Protein AF-0000000078334786 (afdb_homodimer)

Nearest PDB structures (foldseek):
  2c1l-assembly1_B  TM=6.147E-01  e=6.004E-02  Cytobacillus firmus
  3zi5-assembly2_D  TM=6.358E-01  e=1.349E-01  Cytobacillus firmus
  7lxt-assembly1_V  TM=4.231E-01  e=2.220E+00  Plasmodium falciparum 3D7
  2c1l-assembly1_B  TM=6.142E-01  e=6.124E-02  Cytobacillus firmus
  3zi5-assembly2_D  TM=6.350E-01  e=9.458E-02  Cytobacillus firmus

Radius of gyration: 24.04 Å; Cα contacts (8 Å, |Δi|>4): 442; chains: 2; bounding box: 38×108×62 Å

Structure (mmCIF, N/CA/C/O backbone):
data_AF-0000000078334786-model_v1
#
loop_
_entity.id
_entity.type
_entity.pdbx_description
1 polymer 'Uncharacterized protein'
#
loop_
_atom_site.group_PDB
_atom_site.id
_atom_site.type_symbol
_atom_site.label_atom_id
_atom_site.label_alt_id
_atom_site.label_comp_id
_atom_site.label_asym_id
_atom_site.label_entity_id
_atom_site.label_seq_id
_atom_site.pdbx_PDB_ins_code
_atom_site.Cartn_x
_atom_site.Cartn_y
_atom_site.Cartn_z
_atom_site.occupancy
_atom_site.B_iso_or_equiv
_atom_site.auth_seq_id
_atom_site.auth_comp_id
_atom_site.auth_asym_id
_atom_site.auth_atom_id
_atom_site.pdbx_PDB_model_num
ATOM 1 N N . MET A 1 1 ? -22.969 1.644 -19.844 1 21.94 1 MET A N 1
ATOM 2 C CA . MET A 1 1 ? -21.594 2.158 -19.922 1 21.94 1 MET A CA 1
ATOM 3 C C . MET A 1 1 ? -20.938 2.172 -18.562 1 21.94 1 MET A C 1
ATOM 5 O O . MET A 1 1 ? -21.266 3.008 -17.719 1 21.94 1 MET A O 1
ATOM 9 N N . GLU A 1 2 ? -21.031 1.231 -17.781 1 32.66 2 GLU A N 1
ATOM 10 C CA . GLU A 1 2 ? -20.469 1.191 -16.422 1 32.66 2 GLU A CA 1
ATOM 11 C C . GLU A 1 2 ? -19.156 1.963 -16.344 1 32.66 2 GLU A C 1
ATOM 13 O O . GLU A 1 2 ? -18.219 1.683 -17.094 1 32.66 2 GLU A O 1
ATOM 18 N N . SER A 1 3 ? -19.203 3.213 -16.453 1 34.19 3 SER A N 1
ATOM 19 C CA . SER A 1 3 ? -18.094 4.164 -16.422 1 34.19 3 SER A CA 1
ATOM 20 C C . SER A 1 3 ? -16.922 3.623 -15.633 1 34.19 3 SER A C 1
ATOM 22 O O . SER A 1 3 ? -16.984 3.484 -14.414 1 34.19 3 SER A O 1
ATOM 24 N N . TYR A 1 4 ? -16.375 2.521 -15.836 1 42.09 4 TYR A N 1
ATOM 25 C CA . TYR A 1 4 ? -15.156 1.983 -15.242 1 42.09 4 TYR A CA 1
ATOM 26 C C . TYR A 1 4 ? -14.258 3.104 -14.727 1 42.09 4 TYR A C 1
ATOM 28 O O . TYR A 1 4 ? -13.555 3.752 -15.5 1 42.09 4 TYR A O 1
ATOM 36 N N . GLY A 1 5 ? -14.828 4.094 -14.133 1 50.16 5 GLY A N 1
ATOM 37 C CA . GLY A 1 5 ? -14.164 5.277 -13.617 1 50.16 5 GLY A CA 1
ATOM 38 C C . GLY A 1 5 ? -12.68 5.066 -13.375 1 50.16 5 GLY A C 1
ATOM 39 O O . GLY A 1 5 ? -12.234 3.941 -13.156 1 50.16 5 GLY A O 1
ATOM 40 N N . LEU A 1 6 ? -11.844 5.789 -14.07 1 61.38 6 LEU A N 1
ATOM 41 C CA . LEU A 1 6 ? -10.383 5.738 -14.133 1 61.38 6 LEU A CA 1
ATOM 42 C C . LEU A 1 6 ? -9.797 5.496 -12.742 1 61.38 6 LEU A C 1
ATOM 44 O O . LEU A 1 6 ? -10.008 6.297 -11.828 1 61.38 6 LEU A O 1
ATOM 48 N N . VAL A 1 7 ? -9.766 4.293 -12.266 1 74.88 7 VAL A N 1
ATOM 49 C CA . VAL A 1 7 ? -9 4.016 -11.055 1 74.88 7 VAL A CA 1
ATOM 50 C C . VAL A 1 7 ? -7.539 4.387 -11.266 1 74.88 7 VAL A C 1
ATOM 52 O O . VAL A 1 7 ? -6.895 3.898 -12.195 1 74.88 7 VAL A O 1
ATOM 55 N N . LEU A 1 8 ? -7.184 5.414 -10.609 1 86.19 8 LEU A N 1
ATOM 56 C CA . LEU A 1 8 ? -5.785 5.82 -10.664 1 86.19 8 LEU A CA 1
ATOM 57 C C . LEU A 1 8 ? -4.91 4.871 -9.852 1 86.19 8 LEU A C 1
ATOM 59 O O . LEU A 1 8 ? -5.34 4.371 -8.805 1 86.19 8 LEU A O 1
ATOM 63 N N . PRO A 1 9 ? -3.77 4.664 -10.375 1 91.56 9 PRO A N 1
ATOM 64 C CA . PRO A 1 9 ? -2.871 3.744 -9.68 1 91.56 9 PRO A CA 1
ATOM 65 C C . PRO A 1 9 ? -2.42 4.281 -8.32 1 91.56 9 PRO A C 1
ATOM 67 O O . PRO A 1 9 ? -2.287 5.496 -8.148 1 91.56 9 PRO A O 1
ATOM 70 N N . LYS A 1 10 ? -2.193 3.301 -7.406 1 94.75 10 LYS A N 1
ATOM 71 C CA . LYS A 1 10 ? -1.515 3.652 -6.164 1 94.75 10 LYS A CA 1
ATOM 72 C C . LYS A 1 10 ? -0.075 4.086 -6.426 1 94.75 10 LYS A C 1
ATOM 74 O O . LYS A 1 10 ? 0.537 3.662 -7.41 1 94.75 10 LYS A O 1
ATOM 79 N N . PHE A 1 11 ? 0.447 4.918 -5.5 1 94.5 11 PHE A N 1
ATOM 80 C CA . PHE A 1 11 ? 1.865 5.25 -5.574 1 94.5 11 PHE A CA 1
ATOM 81 C C . PHE A 1 11 ? 2.469 5.352 -4.176 1 94.5 11 PHE A C 1
ATOM 83 O O . PHE A 1 11 ? 1.741 5.461 -3.188 1 94.5 11 PHE A O 1
ATOM 90 N N . VAL A 1 12 ? 3.814 5.285 -4.145 1 96.56 12 VAL A N 1
ATOM 91 C CA . VAL A 1 12 ? 4.523 5.199 -2.873 1 96.56 12 VAL A CA 1
ATOM 92 C C . VAL A 1 12 ? 5.562 6.312 -2.783 1 96.56 12 VAL A C 1
ATOM 94 O O . VAL A 1 12 ? 6.172 6.684 -3.789 1 96.56 12 VAL A O 1
ATOM 97 N N . LYS A 1 13 ? 5.688 6.785 -1.594 1 95.88 13 LYS A N 1
ATOM 98 C CA . LYS A 1 13 ? 6.723 7.766 -1.276 1 95.88 13 LYS A CA 1
ATOM 99 C C . LYS A 1 13 ? 7.504 7.352 -0.033 1 95.88 13 LYS A C 1
ATOM 101 O O . LYS A 1 13 ? 6.918 7.062 1.011 1 95.88 13 LYS A O 1
ATOM 106 N N . PHE A 1 14 ? 8.828 7.289 -0.256 1 96.38 14 PHE A N 1
ATOM 107 C CA . PHE A 1 14 ? 9.711 7.129 0.898 1 96.38 14 PHE A CA 1
ATOM 108 C C . PHE A 1 14 ? 10.055 8.477 1.512 1 96.38 14 PHE A C 1
ATOM 110 O O . PHE A 1 14 ? 10.492 9.391 0.809 1 96.38 14 PHE A O 1
ATOM 117 N N . LEU A 1 15 ? 9.852 8.523 2.75 1 97.12 15 LEU A N 1
ATOM 118 C CA . LEU A 1 15 ? 10.117 9.789 3.432 1 97.12 15 LEU A CA 1
ATOM 119 C C . LEU A 1 15 ? 11.586 9.883 3.857 1 97.12 15 LEU A C 1
ATOM 121 O O . LEU A 1 15 ? 12.125 8.938 4.441 1 97.12 15 LEU A O 1
ATOM 125 N N . THR A 1 16 ? 12.156 11.047 3.607 1 96.56 16 THR A N 1
ATOM 126 C CA . THR A 1 16 ? 13.477 11.352 4.148 1 96.56 16 THR A CA 1
ATOM 127 C C . THR A 1 16 ? 13.359 12.211 5.398 1 96.56 16 THR A C 1
ATOM 129 O O . THR A 1 16 ? 12.312 12.812 5.652 1 96.56 16 THR A O 1
ATOM 132 N N . ALA A 1 17 ? 14.414 12.188 6.18 1 96.38 17 ALA A N 1
ATOM 133 C CA . ALA A 1 17 ? 14.438 13.078 7.34 1 96.38 17 ALA A CA 1
ATOM 134 C C . ALA A 1 17 ? 14.25 14.531 6.922 1 96.38 17 ALA A C 1
ATOM 136 O O . ALA A 1 17 ? 13.586 15.305 7.625 1 96.38 17 ALA A O 1
ATOM 137 N N . ALA A 1 18 ? 14.797 14.953 5.781 1 95.25 18 ALA A N 1
ATOM 138 C CA . ALA A 1 18 ? 14.648 16.312 5.277 1 95.25 18 ALA A CA 1
ATOM 139 C C . ALA A 1 18 ? 13.188 16.641 4.977 1 95.25 18 ALA A C 1
ATOM 141 O O . ALA A 1 18 ? 12.703 17.719 5.297 1 95.25 18 ALA A O 1
ATOM 142 N N . GLU A 1 19 ? 12.445 15.711 4.445 1 94.25 19 GLU A N 1
ATOM 143 C CA . GLU A 1 19 ? 11.055 15.93 4.07 1 94.25 19 GLU A CA 1
ATOM 144 C C . GLU A 1 19 ? 10.156 16.016 5.305 1 94.25 19 GLU A C 1
ATOM 146 O O . GLU A 1 19 ? 9.211 16.797 5.34 1 94.25 19 GLU A O 1
ATOM 151 N N . THR A 1 20 ? 10.523 15.188 6.332 1 96.25 20 THR A N 1
ATOM 152 C CA . THR A 1 20 ? 9.695 15.211 7.535 1 96.25 20 THR A CA 1
ATOM 153 C C . THR A 1 20 ? 9.969 16.469 8.352 1 96.25 20 THR A C 1
ATOM 155 O O . THR A 1 20 ? 9.203 16.812 9.258 1 96.25 20 THR A O 1
ATOM 158 N N . ASN A 1 21 ? 11 17.188 8.023 1 95.62 21 ASN A N 1
ATOM 159 C CA . ASN A 1 21 ? 11.305 18.453 8.688 1 95.62 21 ASN A CA 1
ATOM 160 C C . ASN A 1 21 ? 10.93 19.641 7.812 1 95.62 21 ASN A C 1
ATOM 162 O O . ASN A 1 21 ? 11.328 20.781 8.094 1 95.62 21 ASN A O 1
ATOM 166 N N . SER A 1 22 ? 10.234 19.328 6.746 1 93 22 SER A N 1
ATOM 167 C CA . SER A 1 22 ? 9.766 20.375 5.832 1 93 22 SER A CA 1
ATOM 168 C C . SER A 1 22 ? 8.25 20.312 5.66 1 93 22 SER A C 1
ATOM 170 O O . SER A 1 22 ? 7.605 19.359 6.102 1 93 22 SER A O 1
ATOM 172 N N . ASP A 1 23 ? 7.734 21.375 5.074 1 93 23 ASP A N 1
ATOM 173 C CA . ASP A 1 23 ? 6.309 21.375 4.773 1 93 23 ASP A CA 1
ATOM 174 C C . ASP A 1 23 ? 6.051 20.906 3.342 1 93 23 ASP A C 1
ATOM 176 O O . ASP A 1 23 ? 4.922 20.969 2.854 1 93 23 ASP A O 1
ATOM 180 N N . GLU A 1 24 ? 7.121 20.469 2.717 1 91.44 24 GLU A N 1
ATOM 181 C CA . GLU A 1 24 ? 7.051 20.078 1.31 1 91.44 24 GLU A CA 1
ATOM 182 C C . GLU A 1 24 ? 7.324 18.594 1.13 1 91.44 24 GLU A C 1
ATOM 184 O O . GLU A 1 24 ? 8.258 18.047 1.727 1 91.44 24 GLU A O 1
ATOM 189 N N . LEU A 1 25 ? 6.422 18 0.397 1 93.5 25 LEU A N 1
ATOM 190 C CA . LEU A 1 25 ? 6.66 16.625 -0.024 1 93.5 25 LEU A CA 1
ATOM 191 C C . LEU A 1 25 ? 6.605 16.516 -1.544 1 93.5 25 LEU A C 1
ATOM 193 O O . LEU A 1 25 ? 5.551 16.703 -2.148 1 93.5 25 LEU A O 1
ATOM 197 N N . LEU A 1 26 ? 7.746 16.203 -2.074 1 87.06 26 LEU A N 1
ATOM 198 C CA . LEU A 1 26 ? 7.789 15.969 -3.514 1 87.06 26 LEU A CA 1
ATOM 199 C C . LEU A 1 26 ? 7.102 14.656 -3.873 1 87.06 26 LEU A C 1
ATOM 201 O O . LEU A 1 26 ? 7.391 13.617 -3.279 1 87.06 26 LEU A O 1
ATOM 205 N N . SER A 1 27 ? 6.203 14.805 -4.77 1 81.25 27 SER A N 1
ATOM 206 C CA . SER A 1 27 ? 5.512 13.602 -5.215 1 81.25 27 SER A CA 1
ATOM 207 C C . SER A 1 27 ? 6.168 13.008 -6.453 1 81.25 27 SER A C 1
ATOM 209 O O . SER A 1 27 ? 7.031 13.641 -7.07 1 81.25 27 SER A O 1
ATOM 211 N N . ILE A 1 28 ? 5.734 11.742 -6.637 1 72.5 28 ILE A N 1
ATOM 212 C CA . ILE A 1 28 ? 6.207 11.109 -7.867 1 72.5 28 ILE A CA 1
ATOM 213 C C . ILE A 1 28 ? 5.156 11.273 -8.961 1 72.5 28 ILE A C 1
ATOM 215 O O . ILE A 1 28 ? 5.305 10.727 -10.062 1 72.5 28 ILE A O 1
ATOM 219 N N . LEU A 1 29 ? 4.129 11.969 -8.586 1 69.56 29 LEU A N 1
ATOM 220 C CA . LEU A 1 29 ? 3.021 12.094 -9.523 1 69.56 29 LEU A CA 1
ATOM 221 C C . LEU A 1 29 ? 3.422 12.93 -10.734 1 69.56 29 LEU A C 1
ATOM 223 O O . LEU A 1 29 ? 3.875 14.07 -10.578 1 69.56 29 LEU A O 1
ATOM 227 N N . THR A 1 30 ? 3.562 12.195 -11.844 1 61.06 30 THR A N 1
ATOM 228 C CA . THR A 1 30 ? 3.857 12.891 -13.094 1 61.06 30 THR A CA 1
ATOM 229 C C . THR A 1 30 ? 2.6 13.531 -13.664 1 61.06 30 THR A C 1
ATOM 231 O O . THR A 1 30 ? 2.68 14.516 -14.406 1 61.06 30 THR A O 1
ATOM 234 N N . TYR A 1 31 ? 1.521 12.922 -13.438 1 58.56 31 TYR A N 1
ATOM 235 C CA . TYR A 1 31 ? 0.32 13.469 -14.062 1 58.56 31 TYR A CA 1
ATOM 236 C C . TYR A 1 31 ? -0.492 14.281 -13.07 1 58.56 31 TYR A C 1
ATOM 238 O O . TYR A 1 31 ? -1.716 14.148 -12.992 1 58.56 31 TYR A O 1
ATOM 246 N N . GLY A 1 32 ? 0.201 15.031 -12.367 1 61.19 32 GLY A N 1
ATOM 247 C CA . GLY A 1 32 ? -0.451 15.781 -11.305 1 61.19 32 GLY A CA 1
ATOM 248 C C . GLY A 1 32 ? -1.464 16.781 -11.82 1 61.19 32 GLY A C 1
ATOM 249 O O . GLY A 1 32 ? -2.215 17.375 -11.039 1 61.19 32 GLY A O 1
ATOM 250 N N . ASN A 1 33 ? -1.516 16.875 -13.141 1 72.25 33 ASN A N 1
ATOM 251 C CA . ASN A 1 33 ? -2.43 17.891 -13.664 1 72.25 33 ASN A CA 1
ATOM 252 C C . ASN A 1 33 ? -3.885 17.438 -13.539 1 72.25 33 ASN A C 1
ATOM 254 O O . ASN A 1 33 ? -4.801 18.25 -13.695 1 72.25 33 ASN A O 1
ATOM 258 N N . ARG A 1 34 ? -4.008 16.312 -13.031 1 77.75 34 ARG A N 1
ATOM 259 C CA . ARG A 1 34 ? -5.363 15.781 -12.922 1 77.75 34 ARG A CA 1
ATOM 260 C C . ARG A 1 34 ? -5.934 16.016 -11.531 1 77.75 34 ARG A C 1
ATOM 262 O O . ARG A 1 34 ? -7.137 15.867 -11.312 1 77.75 34 ARG A O 1
ATOM 269 N N . PHE A 1 35 ? -5.121 16.547 -10.672 1 86.31 35 PHE A N 1
ATOM 270 C CA . PHE A 1 35 ? -5.57 16.656 -9.289 1 86.31 35 PHE A CA 1
ATOM 271 C C . PHE A 1 35 ? -5.961 18.078 -8.953 1 86.31 35 PHE A C 1
ATOM 273 O O . PHE A 1 35 ? -5.438 19.031 -9.539 1 86.31 35 PHE A O 1
ATOM 280 N N . ALA A 1 36 ? -6.906 18.219 -8.078 1 89.5 36 ALA A N 1
ATOM 281 C CA . ALA A 1 36 ? -7.281 19.516 -7.543 1 89.5 36 ALA A CA 1
ATOM 282 C C . ALA A 1 36 ? -6.125 20.141 -6.77 1 89.5 36 ALA A C 1
ATOM 284 O O . ALA A 1 36 ? -5.25 19.438 -6.266 1 89.5 36 ALA A O 1
ATOM 285 N N . PRO A 1 37 ? -6.141 21.438 -6.73 1 91.38 37 PRO A N 1
ATOM 286 C CA . PRO A 1 37 ? -5.09 22.109 -5.977 1 91.38 37 PRO A CA 1
ATOM 287 C C . PRO A 1 37 ? -5.168 21.844 -4.477 1 91.38 37 PRO A C 1
ATOM 289 O O . PRO A 1 37 ? -4.172 22 -3.764 1 91.38 37 PRO A O 1
ATOM 292 N N . SER A 1 38 ? -6.352 21.547 -3.975 1 94.69 38 SER A N 1
ATOM 293 C CA . SER A 1 38 ? -6.566 21.156 -2.582 1 94.69 38 SER A CA 1
ATOM 294 C C . SER A 1 38 ? -7.047 19.719 -2.475 1 94.69 38 SER A C 1
ATOM 296 O O . SER A 1 38 ? -8.055 19.344 -3.082 1 94.69 38 SER A O 1
ATOM 298 N N . LEU A 1 39 ? -6.316 19 -1.673 1 94.56 39 LEU A N 1
ATOM 299 C CA . LEU A 1 39 ? -6.594 17.578 -1.54 1 94.56 39 LEU A CA 1
ATOM 300 C C . LEU A 1 39 ? -6.875 17.203 -0.087 1 94.56 39 LEU A C 1
ATOM 302 O O . LEU A 1 39 ? -6.391 17.875 0.831 1 94.56 39 LEU A O 1
ATOM 306 N N . LEU A 1 40 ? -7.637 16.203 0.041 1 97.12 40 LEU A N 1
ATOM 307 C CA . LEU A 1 40 ? -7.914 15.641 1.359 1 97.12 40 LEU A CA 1
ATOM 308 C C . LEU A 1 40 ? -7.223 14.289 1.533 1 97.12 40 LEU A C 1
ATOM 310 O O . LEU A 1 40 ? -7.523 13.344 0.809 1 97.12 40 LEU A O 1
ATOM 314 N N . PHE A 1 41 ? -6.266 14.273 2.488 1 96.62 41 PHE A N 1
ATOM 315 C CA . PHE A 1 41 ? -5.645 13.008 2.867 1 96.62 41 PHE A CA 1
ATOM 316 C C . PHE A 1 41 ? -6.359 12.391 4.066 1 96.62 41 PHE A C 1
ATOM 318 O O . PHE A 1 41 ? -6.539 13.055 5.094 1 96.62 41 PHE A O 1
ATOM 325 N N . LYS A 1 42 ? -6.715 11.188 3.912 1 97.19 42 LYS A N 1
ATOM 326 C CA . LYS A 1 42 ? -7.418 10.461 4.965 1 97.19 42 LYS A CA 1
ATOM 327 C C . LYS A 1 42 ? -6.598 9.273 5.449 1 97.19 42 LYS A C 1
ATOM 329 O O . LYS A 1 42 ? -5.984 8.562 4.648 1 97.19 42 LYS A O 1
ATOM 334 N N . PHE A 1 43 ? -6.633 9.094 6.754 1 96 43 PHE A N 1
ATOM 335 C CA . PHE A 1 43 ? -5.91 7.996 7.375 1 96 43 PHE A CA 1
ATOM 336 C C . PHE A 1 43 ? -6.871 7.043 8.078 1 96 43 PHE A C 1
ATOM 338 O O . PHE A 1 43 ? -8.031 7.387 8.312 1 96 43 PHE A O 1
ATOM 345 N N . HIS A 1 44 ? -6.402 5.906 8.336 1 92.38 44 HIS A N 1
ATOM 346 C CA . HIS A 1 44 ? -7.227 4.812 8.828 1 92.38 44 HIS A CA 1
ATOM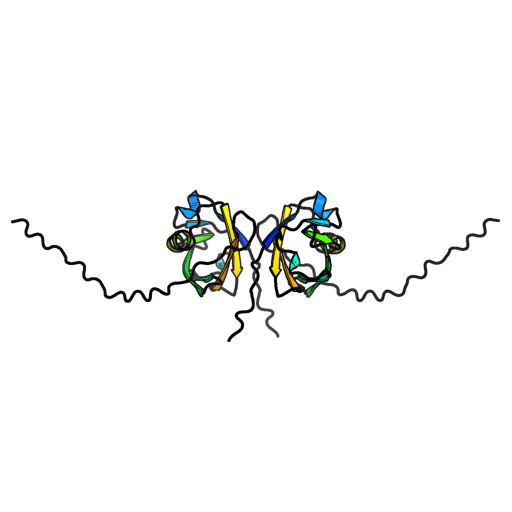 347 C C . HIS A 1 44 ? -7.824 5.141 10.195 1 92.38 44 HIS A C 1
ATOM 349 O O . HIS A 1 44 ? -8.906 4.66 10.539 1 92.38 44 HIS A O 1
ATOM 355 N N . ASN A 1 45 ? -7.215 5.949 10.922 1 92.75 45 ASN A N 1
ATOM 356 C CA . ASN A 1 45 ? -7.703 6.258 12.266 1 92.75 45 ASN A CA 1
ATOM 357 C C . ASN A 1 45 ? -8.703 7.41 12.25 1 92.75 45 ASN A C 1
ATOM 359 O O . ASN A 1 45 ? -9.109 7.898 13.305 1 92.75 45 ASN A O 1
ATOM 363 N N . GLY A 1 46 ? -9.016 7.879 11.109 1 93.81 46 GLY A N 1
ATOM 364 C CA . GLY A 1 46 ? -9.953 8.977 10.984 1 93.81 46 GLY A CA 1
ATOM 365 C C . GLY A 1 46 ? -9.281 10.328 10.836 1 93.81 46 GLY A C 1
ATOM 366 O O . GLY A 1 46 ? -9.945 11.336 10.57 1 93.81 46 GLY A O 1
ATOM 367 N N . TYR A 1 47 ? -7.965 10.367 11.086 1 94.62 47 TYR A N 1
ATOM 368 C CA . TYR A 1 47 ? -7.203 11.594 10.867 1 94.62 47 TYR A CA 1
ATOM 369 C C . TYR A 1 47 ? -7.348 12.078 9.43 1 94.62 47 TYR A C 1
ATOM 371 O O . TYR A 1 47 ? -7.297 11.273 8.492 1 94.62 47 TYR A O 1
ATOM 379 N N . GLU A 1 48 ? -7.645 13.328 9.305 1 96.25 48 GLU A N 1
ATOM 380 C CA . GLU A 1 48 ? -7.734 13.969 7.996 1 96.25 48 GLU A CA 1
ATOM 381 C C . GLU A 1 48 ? -6.941 15.273 7.965 1 96.25 48 GLU A C 1
ATOM 383 O O . GLU A 1 48 ? -6.91 16.016 8.953 1 96.25 48 GLU A O 1
ATOM 388 N N . ILE A 1 49 ? -6.352 15.508 6.859 1 95.94 49 ILE A N 1
ATOM 389 C CA . ILE A 1 49 ? -5.613 16.75 6.699 1 95.94 49 ILE A CA 1
ATOM 390 C C . ILE A 1 49 ? -5.797 17.281 5.281 1 95.94 49 ILE A C 1
ATOM 392 O O . ILE A 1 49 ? -5.816 16.516 4.32 1 95.94 49 ILE A O 1
ATOM 396 N N . VAL A 1 50 ? -6.031 18.562 5.117 1 96.44 50 VAL A N 1
ATOM 397 C CA . VAL A 1 50 ? -6.082 19.219 3.814 1 96.44 50 VAL A CA 1
ATOM 398 C C . VAL A 1 50 ? -4.668 19.562 3.352 1 96.44 50 VAL A C 1
ATOM 400 O O . VAL A 1 50 ? -3.889 20.156 4.098 1 96.44 50 VAL A O 1
ATOM 403 N N . VAL A 1 51 ? -4.367 19.188 2.172 1 95.5 51 VAL A N 1
ATOM 404 C CA . VAL A 1 51 ? -3.039 19.344 1.59 1 95.5 51 VAL A CA 1
ATOM 405 C C . VAL A 1 51 ? -3.129 20.141 0.296 1 95.5 51 VAL A C 1
ATOM 407 O O . VAL A 1 51 ? -4.031 19.922 -0.516 1 95.5 51 VAL A O 1
ATOM 410 N N . GLN A 1 52 ? -2.178 21.078 0.146 1 94.19 52 GLN A N 1
ATOM 411 C CA . GLN A 1 52 ? -2.092 21.812 -1.109 1 94.19 52 GLN A CA 1
ATOM 412 C C . GLN A 1 52 ? -1.172 21.109 -2.102 1 94.19 52 GLN A C 1
ATOM 414 O O . GLN A 1 52 ? -0.122 20.594 -1.719 1 94.19 52 GLN A O 1
ATOM 419 N N . PHE A 1 53 ? -1.65 21.078 -3.371 1 93 53 PHE A N 1
ATOM 420 C CA . PHE A 1 53 ? -0.874 20.438 -4.418 1 93 53 PHE A CA 1
ATOM 421 C C . PHE A 1 53 ? -0.519 21.422 -5.523 1 93 53 PHE A C 1
ATOM 423 O O . PHE A 1 53 ? -1.401 22.047 -6.105 1 93 53 PHE A O 1
ATOM 430 N N . LEU A 1 54 ? 0.768 21.578 -5.727 1 90.56 54 LEU A N 1
ATOM 431 C CA . LEU A 1 54 ? 1.246 22.344 -6.871 1 90.56 54 LEU A CA 1
ATOM 432 C C . LEU A 1 54 ? 1.612 21.406 -8.031 1 90.56 54 LEU A C 1
ATOM 434 O O . LEU A 1 54 ? 2.703 20.844 -8.047 1 90.56 54 LEU A O 1
ATOM 438 N N . ALA A 1 55 ? 0.757 21.344 -8.969 1 85.44 55 ALA A N 1
ATOM 439 C CA . ALA A 1 55 ? 0.854 20.375 -10.055 1 85.44 55 ALA A CA 1
ATOM 440 C C . ALA A 1 55 ? 2.121 20.594 -10.875 1 85.44 55 ALA A C 1
ATOM 442 O O . ALA A 1 55 ? 2.754 19.641 -11.328 1 85.44 55 ALA A O 1
ATOM 443 N N . GLU A 1 56 ? 2.477 21.781 -11.086 1 84.06 56 GLU A N 1
ATOM 444 C CA . GLU A 1 56 ? 3.643 22.109 -11.898 1 84.06 56 GLU A CA 1
ATOM 445 C C . GLU A 1 56 ? 4.918 21.516 -11.305 1 84.06 56 GLU A C 1
ATOM 447 O O . GLU A 1 56 ? 5.832 21.141 -12.039 1 84.06 56 GLU A O 1
ATOM 452 N N . GLU A 1 57 ? 4.879 21.328 -10 1 83.56 57 GLU A N 1
ATOM 453 C CA . GLU A 1 57 ? 6.07 20.828 -9.305 1 83.56 57 GLU A CA 1
ATOM 454 C C . GLU A 1 57 ? 5.863 19.406 -8.789 1 83.56 57 GLU A C 1
ATOM 456 O O . GLU A 1 57 ? 6.824 18.734 -8.438 1 83.56 57 GLU A O 1
ATOM 461 N N . GLY A 1 58 ? 4.605 19.047 -8.828 1 87.94 58 GLY A N 1
ATOM 462 C CA . GLY A 1 58 ? 4.309 17.766 -8.219 1 87.94 58 GLY A CA 1
ATOM 463 C C . GLY A 1 58 ? 4.605 17.719 -6.73 1 87.94 58 GLY A C 1
ATOM 464 O O . GLY A 1 58 ? 5.219 16.766 -6.238 1 87.94 58 GLY A O 1
ATOM 465 N N . THR A 1 59 ? 4.289 18.781 -6.055 1 91.5 59 THR A N 1
ATOM 466 C CA . THR A 1 59 ? 4.676 18.922 -4.656 1 91.5 59 THR A CA 1
ATOM 467 C C . THR A 1 59 ? 3.447 19.094 -3.77 1 91.5 59 THR A C 1
ATOM 469 O O . THR A 1 59 ? 2.531 19.844 -4.109 1 91.5 59 THR A O 1
ATOM 472 N N . PHE A 1 60 ? 3.449 18.359 -2.672 1 94.25 60 PHE A N 1
ATOM 473 C CA . PHE A 1 60 ? 2.445 18.516 -1.626 1 94.25 60 PHE A CA 1
ATOM 474 C C . PHE A 1 60 ? 2.936 19.484 -0.549 1 94.25 60 PHE A C 1
ATOM 476 O O . PHE A 1 60 ? 4.105 19.438 -0.164 1 94.25 60 PHE A O 1
ATOM 483 N N . TYR A 1 61 ? 1.95 20.266 -0.027 1 94.06 61 TYR A N 1
ATOM 484 C CA . TYR A 1 61 ? 2.248 21.203 1.055 1 94.06 61 TYR A CA 1
ATOM 485 C C . TYR A 1 61 ? 1.256 21.047 2.199 1 94.06 61 TYR A C 1
ATOM 487 O O . TYR A 1 61 ? 0.109 20.641 1.984 1 94.06 61 TYR A O 1
ATOM 495 N N . GLY A 1 62 ? 1.762 21.312 3.412 1 95.12 62 GLY A N 1
ATOM 496 C CA . GLY A 1 62 ? 0.864 21.344 4.555 1 95.12 62 GLY A CA 1
ATOM 497 C C . GLY A 1 62 ? 0.828 20.047 5.332 1 95.12 62 GLY A C 1
ATOM 498 O O . GLY A 1 62 ? -0.168 19.734 5.988 1 95.12 62 GLY A O 1
ATOM 499 N N . LEU A 1 63 ? 1.949 19.297 5.27 1 95.38 63 LEU A N 1
ATOM 500 C CA . LEU A 1 63 ? 1.942 17.969 5.867 1 95.38 63 LEU A CA 1
ATOM 501 C C . LEU A 1 63 ? 2.668 17.969 7.207 1 95.38 63 LEU A C 1
ATOM 503 O O . LEU A 1 63 ? 2.684 16.953 7.91 1 95.38 63 LEU A O 1
ATOM 507 N N . SER A 1 64 ? 3.188 19.078 7.645 1 94.44 64 SER A N 1
ATOM 508 C CA . SER A 1 64 ? 4.066 19.125 8.812 1 94.44 64 SER A CA 1
ATOM 509 C C . SER A 1 64 ? 3.355 18.625 10.062 1 94.44 64 SER A C 1
ATOM 511 O O . SER A 1 64 ? 3.934 17.859 10.844 1 94.44 64 SER A O 1
ATOM 513 N N . THR A 1 65 ? 2.076 19.016 10.281 1 93.44 65 THR A N 1
ATOM 514 C CA . THR A 1 65 ? 1.344 18.609 11.469 1 93.44 65 THR A CA 1
ATOM 515 C C . THR A 1 65 ? 1.167 17.094 11.5 1 93.44 65 THR A C 1
ATOM 517 O O . THR A 1 65 ? 1.214 16.469 12.562 1 93.44 65 THR A O 1
ATOM 520 N N . MET A 1 66 ? 1.068 16.531 10.352 1 95.06 66 MET A N 1
ATOM 521 C CA . MET A 1 66 ? 0.881 15.078 10.258 1 95.06 66 MET A CA 1
ATOM 522 C C . MET A 1 66 ? 2.15 14.336 10.664 1 95.06 66 MET A C 1
ATOM 524 O O . MET A 1 66 ? 2.088 13.336 11.375 1 95.06 66 MET A O 1
ATOM 528 N N . TYR A 1 67 ? 3.295 14.859 10.242 1 96.38 67 TYR A N 1
ATOM 529 C CA . TYR A 1 67 ? 4.551 14.211 10.609 1 96.38 67 TYR A CA 1
ATOM 530 C C . TYR A 1 67 ? 4.727 14.18 12.125 1 96.38 67 TYR A C 1
ATOM 532 O O . TYR A 1 67 ? 5.145 13.164 12.688 1 96.38 67 TYR A O 1
ATOM 540 N N . ASP A 1 68 ? 4.352 15.281 12.727 1 94.62 68 ASP A N 1
ATOM 541 C CA . ASP A 1 68 ? 4.457 15.375 14.18 1 94.62 68 ASP A CA 1
ATOM 542 C C . ASP A 1 68 ? 3.447 14.453 14.859 1 94.62 68 ASP A C 1
ATOM 544 O O . ASP A 1 68 ? 3.799 13.703 15.781 1 94.62 68 ASP A O 1
ATOM 548 N N . ASP A 1 69 ? 2.215 14.492 14.375 1 94.81 69 ASP A N 1
ATOM 549 C CA . ASP A 1 69 ? 1.135 13.727 14.992 1 94.81 69 ASP A CA 1
ATOM 550 C C . ASP A 1 69 ? 1.407 12.227 14.914 1 94.81 69 ASP A C 1
ATOM 552 O O . ASP A 1 69 ? 1.083 11.484 15.844 1 94.81 69 ASP A O 1
ATOM 556 N N . PHE A 1 70 ? 2.029 11.836 13.844 1 96.38 70 PHE A N 1
ATOM 557 C CA . PHE A 1 70 ? 2.295 10.414 13.648 1 96.38 70 PHE A CA 1
ATOM 558 C C . PHE A 1 70 ? 3.73 10.07 14.031 1 96.38 70 PHE A C 1
ATOM 560 O O . PHE A 1 70 ? 4.176 8.938 13.852 1 96.38 70 PHE A O 1
ATOM 567 N N . GLU A 1 71 ? 4.488 11.031 14.516 1 96.06 71 GLU A N 1
ATOM 568 C CA . GLU A 1 71 ? 5.863 10.859 14.977 1 96.06 71 GLU A CA 1
ATOM 569 C C . GLU A 1 71 ? 6.746 10.281 13.875 1 96.06 71 GLU A C 1
ATOM 571 O O . GLU A 1 71 ? 7.496 9.328 14.117 1 96.06 71 GLU A O 1
ATOM 576 N N . LEU A 1 72 ? 6.641 10.836 12.711 1 97.31 72 LEU A N 1
ATOM 577 C CA . LEU A 1 72 ? 7.453 10.406 11.578 1 97.31 72 LEU A CA 1
ATOM 578 C C . LEU A 1 72 ? 8.797 11.125 11.57 1 97.31 72 LEU A C 1
ATOM 580 O O . LEU A 1 72 ? 8.859 12.336 11.766 1 97.31 72 LEU A O 1
ATOM 584 N N . GLU A 1 73 ? 9.859 10.391 11.406 1 96.69 73 GLU A N 1
ATOM 585 C CA . GLU A 1 73 ? 11.195 10.969 11.484 1 96.69 73 GLU A CA 1
ATOM 586 C C . GLU A 1 73 ? 11.992 10.68 10.211 1 96.69 73 GLU A C 1
ATOM 588 O O . GLU A 1 73 ? 13.172 11.031 10.125 1 96.69 73 GLU A O 1
ATOM 593 N N . GLY A 1 74 ? 11.406 10.109 9.242 1 97.19 74 GLY A N 1
ATOM 594 C CA . GLY A 1 74 ? 12.102 9.641 8.055 1 97.19 74 GLY A CA 1
ATOM 595 C C . GLY A 1 74 ? 12.305 8.141 8.023 1 97.19 74 GLY A C 1
ATOM 596 O O . GLY A 1 74 ? 12.477 7.512 9.07 1 97.19 74 GLY A O 1
ATOM 597 N N . GLY A 1 75 ? 12.312 7.613 6.824 1 97.19 75 GLY A N 1
ATOM 598 C CA . GLY A 1 75 ? 12.43 6.176 6.645 1 97.19 75 GLY A CA 1
ATOM 599 C C . GLY A 1 75 ? 11.094 5.492 6.395 1 97.19 75 GLY A C 1
ATOM 600 O O . GLY A 1 75 ? 11.039 4.438 5.762 1 97.19 75 GLY A O 1
ATOM 601 N N . GLU A 1 76 ? 9.992 6.062 6.91 1 97.88 76 GLU A N 1
ATOM 602 C CA . GLU A 1 76 ? 8.664 5.504 6.68 1 97.88 76 GLU A CA 1
ATOM 603 C C . GLU A 1 76 ? 8.258 5.637 5.211 1 97.88 76 GLU A C 1
ATOM 605 O O . GLU A 1 76 ? 8.836 6.43 4.473 1 97.88 76 GLU A O 1
ATOM 610 N N . MET A 1 77 ? 7.363 4.824 4.879 1 97.69 77 MET A N 1
ATOM 611 C CA . MET A 1 77 ? 6.781 4.848 3.539 1 97.69 77 MET A CA 1
ATOM 612 C C . MET A 1 77 ? 5.316 5.273 3.592 1 97.69 77 MET A C 1
ATOM 614 O O . MET A 1 77 ? 4.57 4.84 4.469 1 97.69 77 MET A O 1
ATOM 618 N N . LEU A 1 78 ? 4.992 6.148 2.66 1 97.75 78 LEU A N 1
ATOM 619 C CA . LEU A 1 78 ? 3.586 6.484 2.467 1 97.75 78 LEU A CA 1
ATOM 620 C C . LEU A 1 78 ? 3.021 5.781 1.236 1 97.75 78 LEU A C 1
ATOM 622 O O . LEU A 1 78 ? 3.652 5.777 0.177 1 97.75 78 LEU A O 1
ATOM 626 N N . ILE A 1 79 ? 1.903 5.152 1.39 1 97.88 79 ILE A N 1
ATOM 627 C CA . ILE A 1 79 ? 1.13 4.609 0.278 1 97.88 79 ILE A CA 1
ATOM 628 C C . ILE A 1 79 ? -0.091 5.488 0.02 1 97.88 79 ILE A C 1
ATOM 630 O O . ILE A 1 79 ? -0.881 5.746 0.931 1 97.88 79 ILE A O 1
ATOM 634 N N . PHE A 1 80 ? -0.223 5.926 -1.227 1 95.44 80 PHE A N 1
ATOM 635 C CA . PHE A 1 80 ? -1.35 6.766 -1.614 1 95.44 80 PHE A CA 1
ATOM 636 C C . PHE A 1 80 ? -2.326 5.992 -2.49 1 95.44 80 PHE A C 1
ATOM 638 O O . PHE A 1 80 ? -1.943 5.453 -3.531 1 95.44 80 PHE A O 1
ATOM 645 N N . GLU A 1 81 ? -3.49 5.883 -2.039 1 95.25 81 GLU A N 1
ATOM 646 C CA . GLU A 1 81 ? -4.621 5.398 -2.828 1 95.25 81 GLU A CA 1
ATOM 647 C C . GLU A 1 81 ? -5.5 6.555 -3.293 1 95.25 81 GLU A C 1
ATOM 649 O O . GLU A 1 81 ? -6.125 7.234 -2.473 1 95.25 81 GLU A O 1
ATOM 654 N N . VAL A 1 82 ? -5.574 6.738 -4.559 1 91.38 82 VAL A N 1
ATOM 655 C CA . VAL A 1 82 ? -6.254 7.895 -5.137 1 91.38 82 VAL A CA 1
ATOM 656 C C . VAL A 1 82 ? -7.719 7.551 -5.406 1 91.38 82 VAL A C 1
ATOM 658 O O . VAL A 1 82 ? -8.016 6.617 -6.152 1 91.38 82 VAL A O 1
ATOM 661 N N . ASN A 1 83 ? -8.594 8.242 -4.672 1 90 83 ASN A N 1
ATOM 662 C CA . ASN A 1 83 ? -10.031 8.062 -4.828 1 90 83 ASN A CA 1
ATOM 663 C C . ASN A 1 83 ? -10.664 9.227 -5.598 1 90 83 ASN A C 1
ATOM 665 O O . ASN A 1 83 ? -11.273 10.109 -5 1 90 83 ASN A O 1
ATOM 669 N N . GLY A 1 84 ? -10.273 9.453 -6.785 1 82.38 84 GLY A N 1
ATOM 670 C CA . GLY A 1 84 ? -10.766 10.57 -7.578 1 82.38 84 GLY A CA 1
ATOM 671 C C . GLY A 1 84 ? -9.75 11.688 -7.727 1 82.38 84 GLY A C 1
ATOM 672 O O . GLY A 1 84 ? -8.547 11.438 -7.75 1 82.38 84 GLY A O 1
ATOM 673 N N . ILE A 1 85 ? -10.211 12.969 -7.77 1 83.38 85 ILE A N 1
ATOM 674 C CA . ILE A 1 85 ? -9.305 14.055 -8.117 1 83.38 85 ILE A CA 1
ATOM 675 C C . ILE A 1 85 ? -8.875 14.797 -6.848 1 83.38 85 ILE A C 1
ATOM 677 O O . ILE A 1 85 ? -7.953 15.617 -6.883 1 83.38 85 ILE A O 1
ATOM 681 N N . PHE A 1 86 ? -9.5 14.461 -5.711 1 88.19 86 PHE A N 1
ATOM 682 C CA . PHE A 1 86 ? -9.117 15.281 -4.57 1 88.19 86 PHE A CA 1
ATOM 683 C C . PHE A 1 86 ? -9.031 14.445 -3.301 1 88.19 86 PHE A C 1
ATOM 685 O O . PHE A 1 86 ? -8.586 14.922 -2.26 1 88.19 86 PHE A O 1
ATOM 692 N N . ASP A 1 87 ? -9.352 13.234 -3.338 1 93.5 87 ASP A N 1
ATOM 693 C CA . ASP A 1 87 ? -9.453 12.383 -2.156 1 93.5 87 ASP A CA 1
ATOM 694 C C . ASP A 1 87 ? -8.438 11.25 -2.203 1 93.5 87 ASP A C 1
ATOM 696 O O . ASP A 1 87 ? -8.445 10.438 -3.133 1 93.5 87 ASP A O 1
ATOM 700 N N . PHE A 1 88 ? -7.562 11.266 -1.15 1 94.69 88 PHE A N 1
ATOM 701 C CA . PHE A 1 88 ? -6.562 10.211 -1.051 1 94.69 88 PHE A CA 1
ATOM 702 C C . PHE A 1 88 ? -6.691 9.469 0.273 1 94.69 88 PHE A C 1
ATOM 704 O O . PHE A 1 88 ? -6.793 10.086 1.333 1 94.69 88 PHE A O 1
ATOM 711 N N . ASN A 1 89 ? -6.723 8.141 0.213 1 97.19 89 ASN A N 1
ATOM 712 C CA . ASN A 1 89 ? -6.371 7.355 1.392 1 97.19 89 ASN A CA 1
ATOM 713 C C . ASN A 1 89 ? -4.859 7.164 1.502 1 97.19 89 ASN A C 1
ATOM 715 O O . ASN A 1 89 ? -4.203 6.797 0.525 1 97.19 89 ASN A O 1
ATOM 719 N N . VAL A 1 90 ? -4.355 7.492 2.664 1 97.44 90 VAL A N 1
ATOM 720 C CA . VAL A 1 90 ? -2.916 7.391 2.873 1 97.44 90 VAL A CA 1
ATOM 721 C C . VAL A 1 90 ? -2.625 6.379 3.979 1 97.44 90 VAL A C 1
ATOM 723 O O . VAL A 1 90 ? -3.277 6.391 5.027 1 9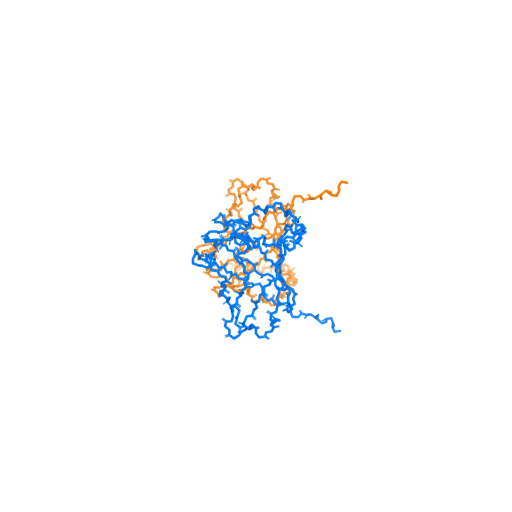7.44 90 VAL A O 1
ATOM 726 N N . TYR A 1 91 ? -1.687 5.508 3.711 1 98.06 91 TYR A N 1
ATOM 727 C CA . TYR A 1 91 ? -1.211 4.535 4.688 1 98.06 91 TYR A CA 1
ATOM 728 C C . TYR A 1 91 ? 0.262 4.758 5.008 1 98.06 91 TYR A C 1
ATOM 730 O O . TYR A 1 91 ? 1.053 5.09 4.121 1 98.06 91 TYR A O 1
ATOM 738 N N . ILE A 1 92 ? 0.56 4.535 6.23 1 98.25 92 ILE A N 1
ATOM 739 C CA . ILE A 1 92 ? 1.944 4.715 6.652 1 98.25 92 ILE A CA 1
ATOM 740 C C . ILE A 1 92 ? 2.555 3.361 7.012 1 98.25 92 ILE A C 1
ATOM 742 O O . ILE A 1 92 ? 2.049 2.656 7.887 1 98.25 92 ILE A O 1
ATOM 746 N N . ILE A 1 93 ? 3.615 3.057 6.359 1 97.5 93 ILE A N 1
ATOM 747 C CA . ILE A 1 93 ? 4.367 1.834 6.625 1 97.5 93 ILE A CA 1
ATOM 748 C C . ILE A 1 93 ? 5.641 2.168 7.395 1 97.5 93 ILE A C 1
ATOM 750 O O . ILE A 1 93 ? 6.414 3.035 6.977 1 97.5 93 ILE A O 1
ATOM 754 N N . GLY A 1 94 ? 5.758 1.492 8.5 1 96.62 94 GLY A N 1
ATOM 755 C CA . GLY A 1 94 ? 6.934 1.728 9.32 1 96.62 94 GLY A CA 1
ATOM 756 C C . GLY A 1 94 ? 8.18 1.055 8.781 1 96.62 94 GLY A C 1
ATOM 757 O O . GLY A 1 94 ? 8.141 0.4 7.738 1 96.62 94 GLY A O 1
ATOM 758 N N . LEU A 1 95 ? 9.234 1.279 9.516 1 95.5 95 LEU A N 1
ATOM 759 C CA . LEU A 1 95 ? 10.539 0.733 9.141 1 95.5 95 LEU A CA 1
ATOM 760 C C . LEU A 1 95 ? 10.523 -0.791 9.195 1 95.5 95 LEU A C 1
ATOM 762 O O . LEU A 1 95 ? 11.383 -1.447 8.602 1 95.5 95 LEU A O 1
ATOM 766 N N . ASP A 1 96 ? 9.602 -1.352 9.891 1 93.38 96 ASP A N 1
ATOM 767 C CA . ASP A 1 96 ? 9.492 -2.805 9.984 1 93.38 96 ASP A CA 1
ATOM 768 C C . ASP A 1 96 ? 8.648 -3.363 8.836 1 93.38 96 ASP A C 1
ATOM 770 O O . ASP A 1 96 ? 8.344 -4.559 8.812 1 93.38 96 ASP A O 1
ATOM 774 N N . LEU A 1 97 ? 8.203 -2.502 7.91 1 95.12 97 LEU A N 1
ATOM 775 C CA . LEU A 1 97 ? 7.5 -2.863 6.684 1 95.12 97 LEU A CA 1
ATOM 776 C C . LEU A 1 97 ? 6.062 -3.27 6.98 1 95.12 97 LEU A C 1
ATOM 778 O O . LEU A 1 97 ? 5.453 -4.016 6.215 1 95.12 97 LEU A O 1
ATOM 782 N N . THR A 1 98 ? 5.652 -2.873 8.141 1 94.5 98 THR A N 1
ATOM 783 C CA . THR A 1 98 ? 4.25 -3.047 8.508 1 94.5 98 THR A CA 1
ATOM 784 C C . THR A 1 98 ? 3.576 -1.695 8.727 1 94.5 98 THR A C 1
ATOM 786 O O . THR A 1 98 ? 4.234 -0.72 9.094 1 94.5 98 THR A O 1
ATOM 789 N N . GLU A 1 99 ? 2.289 -1.703 8.453 1 95.88 99 GLU A N 1
ATOM 790 C CA . GLU A 1 99 ? 1.505 -0.5 8.719 1 95.88 99 GLU A CA 1
ATOM 791 C C . GLU A 1 99 ? 1.565 -0.11 10.188 1 95.88 99 GLU A C 1
ATOM 793 O O . GLU A 1 99 ? 1.466 -0.968 11.07 1 95.88 99 GLU A O 1
ATOM 798 N N . ILE A 1 100 ? 1.768 1.118 10.438 1 96.19 100 ILE A N 1
ATOM 799 C CA . ILE A 1 100 ? 1.951 1.58 11.805 1 96.19 100 ILE A CA 1
ATOM 800 C C . ILE A 1 100 ? 0.635 1.463 12.57 1 96.19 100 ILE A C 1
ATOM 802 O O . ILE A 1 100 ? -0.436 1.379 11.969 1 96.19 100 ILE A O 1
ATOM 806 N N . GLU A 1 101 ? 0.842 1.449 13.891 1 93.81 101 GLU A N 1
ATOM 807 C CA . GLU A 1 101 ? -0.315 1.688 14.75 1 93.81 101 GLU A CA 1
ATOM 808 C C . GLU A 1 101 ? -0.642 3.176 14.836 1 93.81 101 GLU A C 1
ATOM 810 O O . GLU A 1 101 ? 0.183 3.975 15.281 1 93.81 101 GLU A O 1
ATOM 815 N N . TYR A 1 102 ? -1.811 3.506 14.406 1 94.94 102 TYR A N 1
ATOM 816 C CA . TYR A 1 102 ? -2.188 4.914 14.414 1 94.94 102 TYR A CA 1
ATOM 817 C C . TYR A 1 102 ? -2.6 5.363 15.812 1 94.94 102 TYR A C 1
ATOM 819 O O . TYR A 1 102 ? -3.273 4.625 16.531 1 94.94 102 TYR A O 1
ATOM 827 N N . PRO A 1 103 ? -2.135 6.594 16.141 1 92.5 103 PRO A N 1
ATOM 828 C CA . PRO A 1 103 ? -2.57 7.121 17.438 1 92.5 103 PRO A CA 1
ATOM 829 C C . PRO A 1 103 ? -4.059 7.461 17.469 1 92.5 103 PRO A C 1
ATOM 831 O O . PRO A 1 103 ? -4.68 7.625 16.406 1 92.5 103 PRO A O 1
ATOM 834 N N . ASN A 1 104 ? -4.594 7.465 18.641 1 89.31 104 ASN A N 1
ATOM 835 C CA . ASN A 1 104 ? -5.98 7.898 18.781 1 89.31 104 ASN A CA 1
ATOM 836 C C . ASN A 1 104 ? -6.164 9.344 18.328 1 89.31 104 ASN A C 1
ATOM 838 O O . ASN A 1 104 ? -5.316 10.195 18.609 1 89.31 104 ASN A O 1
ATOM 842 N N . VAL A 1 105 ? -7 9.508 17.328 1 76.5 105 VAL A N 1
ATOM 843 C CA . VAL A 1 105 ? -7.277 10.867 16.859 1 76.5 105 VAL A CA 1
ATOM 844 C C . VAL A 1 105 ? -8.031 11.641 17.938 1 76.5 105 VAL A C 1
ATOM 846 O O . VAL A 1 105 ? -9.086 11.203 18.406 1 76.5 105 VAL A O 1
ATOM 849 N N . VAL A 1 106 ? -7.371 12.344 18.719 1 60.31 106 VAL A N 1
ATOM 850 C CA . VAL A 1 106 ? -8.086 13.219 19.641 1 60.31 106 VAL A CA 1
ATOM 851 C C . VAL A 1 106 ? -8.734 14.367 18.875 1 60.31 106 VAL A C 1
ATOM 853 O O . VAL A 1 106 ? -8.055 15.078 18.125 1 60.31 106 VAL A O 1
ATOM 856 N N . HIS A 1 107 ? -9.742 14.07 18.219 1 51.47 107 HIS A N 1
ATOM 857 C CA . HIS A 1 107 ? -10.406 15.242 17.656 1 51.47 107 HIS A CA 1
ATOM 858 C C . HIS A 1 107 ? -10.289 16.438 18.594 1 51.47 107 HIS A C 1
ATOM 860 O O . HIS A 1 107 ? -10.836 16.422 19.703 1 51.47 107 HIS A O 1
ATOM 866 N N . TYR A 1 108 ? -9.109 16.984 18.812 1 44.88 108 TYR A N 1
ATOM 867 C CA . TYR A 1 108 ? -9.211 18.281 19.484 1 44.88 108 TYR A CA 1
ATOM 868 C C . TYR A 1 108 ? -10.133 19.219 18.703 1 44.88 108 TYR A C 1
ATOM 870 O O . TYR A 1 108 ? -9.922 19.453 17.516 1 44.88 108 TYR A O 1
ATOM 878 N N . MET A 1 109 ? -11.406 19.094 18.875 1 39.19 109 MET A N 1
ATOM 879 C CA . MET A 1 109 ? -12.125 20.328 18.516 1 39.19 109 MET A CA 1
ATOM 880 C C . MET A 1 109 ? -11.328 21.562 18.922 1 39.19 109 MET A C 1
ATOM 882 O O . MET A 1 109 ? -11.07 21.766 20.109 1 39.19 109 MET A O 1
ATOM 886 N N . GLN A 1 110 ? -10.219 21.781 18.406 1 37.06 110 GLN A N 1
ATOM 887 C CA . GLN A 1 110 ? -9.727 23.125 18.688 1 37.06 110 GLN A CA 1
ATOM 888 C C . GLN A 1 110 ? -10.867 24.125 18.719 1 37.06 110 GLN A C 1
ATOM 890 O O . GLN A 1 110 ? -11.547 24.359 17.719 1 37.06 110 GLN A O 1
ATOM 895 N N . ASN A 1 111 ? -11.664 24.172 19.781 1 36.28 111 ASN A N 1
ATOM 896 C CA . ASN A 1 111 ? -12.258 25.453 20.109 1 36.28 111 ASN A CA 1
ATOM 897 C C . ASN A 1 111 ? -11.266 26.609 19.922 1 36.28 111 ASN A C 1
ATOM 899 O O . ASN A 1 111 ? -10.359 26.781 20.734 1 36.28 111 ASN A O 1
ATOM 903 N N . SER A 1 112 ? -10.672 26.688 18.797 1 36.56 112 SER A N 1
ATOM 904 C CA . SER A 1 112 ? -9.953 27.922 18.438 1 36.56 112 SER A CA 1
ATOM 905 C C . SER A 1 112 ? -10.688 29.156 18.938 1 36.56 112 SER A C 1
ATOM 907 O O . SER A 1 112 ? -11.688 29.562 18.359 1 36.56 112 SER A O 1
ATOM 909 N N . HIS A 1 113 ? -11.078 29.234 20.188 1 36.75 113 HIS A N 1
ATOM 910 C CA . HIS A 1 113 ? -11.141 30.625 20.594 1 36.75 113 HIS A CA 1
ATOM 911 C C . HIS A 1 113 ? -9.875 31.375 20.203 1 36.75 113 HIS A C 1
ATOM 913 O O . HIS A 1 113 ? -8.773 30.844 20.312 1 36.75 113 HIS A O 1
ATOM 919 N N . PRO A 1 114 ? -9.906 32.25 19.266 1 36.75 114 PRO A N 1
ATOM 920 C CA . PRO A 1 114 ? -8.805 33.156 18.953 1 36.75 114 PRO A CA 1
ATOM 921 C C . PRO A 1 114 ? -8.039 33.594 20.203 1 36.75 114 PRO A C 1
ATOM 923 O O . PRO A 1 114 ? -8.633 34.062 21.172 1 36.75 114 PRO A O 1
ATOM 926 N N . LYS A 1 115 ? -7.223 32.781 20.797 1 37.66 115 LYS A N 1
ATOM 927 C CA . LYS A 1 115 ? -6.41 33.375 21.844 1 37.66 115 LYS A CA 1
ATOM 928 C C . LYS A 1 115 ? -5.988 34.781 21.453 1 37.66 115 LYS A C 1
ATOM 930 O O . LYS A 1 115 ? -5.289 35 20.453 1 37.66 115 LYS A O 1
ATOM 935 N N . VAL A 1 116 ? -6.863 35.812 21.547 1 35.94 116 VAL A N 1
ATOM 936 C CA . VAL A 1 116 ? -6.504 37.219 21.656 1 35.94 116 VAL A CA 1
ATOM 937 C C . VAL A 1 116 ? -5.234 37.375 22.484 1 35.94 116 VAL A C 1
ATOM 939 O O . VAL A 1 116 ? -5.203 36.969 23.656 1 35.94 116 VAL A O 1
ATOM 942 N N . GLY A 1 117 ? -4.113 37.094 21.906 1 33.28 117 GLY A N 1
ATOM 943 C CA . GLY A 1 117 ? -2.861 37.531 22.5 1 33.28 117 GLY A CA 1
ATOM 944 C C . GLY A 1 117 ? -3.006 38.812 23.312 1 33.28 117 GLY A C 1
ATOM 945 O O . GLY A 1 117 ? -3.613 39.781 22.844 1 33.28 117 GLY A O 1
ATOM 946 N N . LYS A 1 118 ? -3.223 38.719 24.609 1 33.34 118 LYS A N 1
ATOM 947 C CA . LYS A 1 118 ? -3.006 39.812 25.578 1 33.34 118 LYS A CA 1
ATOM 948 C C . LYS A 1 118 ? -1.8 40.656 25.188 1 33.34 118 LYS A C 1
ATOM 950 O O . LYS A 1 118 ? -0.675 40.156 25.125 1 33.34 118 LYS A O 1
ATOM 955 N N . ILE A 1 119 ? -1.973 41.656 24.266 1 32.09 119 ILE A N 1
ATOM 956 C CA . ILE A 1 119 ? -1.129 42.844 24.156 1 32.09 119 ILE A CA 1
ATOM 957 C C . ILE A 1 119 ? -0.724 43.312 25.547 1 32.09 119 ILE A C 1
ATOM 959 O O . ILE A 1 119 ? -1.576 43.719 26.344 1 32.09 119 ILE A O 1
ATOM 963 N N . LEU A 1 120 ? 0.08 42.469 26.188 1 29.61 120 LEU A N 1
ATOM 964 C CA . LEU A 1 120 ? 0.743 43.094 27.344 1 29.61 120 LEU A CA 1
ATOM 965 C C . LEU A 1 120 ? 1.188 44.5 27.031 1 29.61 120 LEU A C 1
ATOM 967 O O . LEU A 1 120 ? 2.012 44.719 26.141 1 29.61 120 LEU A O 1
ATOM 971 N N . MET A 1 121 ? 0.262 45.5 27.141 1 27.02 121 MET A N 1
ATOM 972 C CA . MET A 1 121 ? 0.494 46.938 27.328 1 27.02 121 MET A CA 1
ATOM 973 C C . MET A 1 121 ? 1.609 47.188 28.344 1 27.02 121 MET A C 1
ATOM 975 O O . MET A 1 121 ? 1.409 47 29.547 1 27.02 121 MET A O 1
ATOM 979 N N . THR A 1 122 ? 2.697 46.375 28.344 1 28.25 122 THR A N 1
ATOM 980 C CA . THR A 1 122 ? 3.768 46.938 29.156 1 28.25 122 THR A CA 1
ATOM 981 C C . THR A 1 122 ? 4.066 48.375 28.734 1 28.25 122 THR A C 1
ATOM 983 O O . THR A 1 122 ? 4.195 48.688 27.547 1 28.25 122 THR A O 1
ATOM 986 N N . SER A 1 123 ? 3.609 49.406 29.594 1 29.22 123 SER A N 1
ATOM 987 C CA . SER A 1 123 ? 3.865 50.812 29.844 1 29.22 123 SER A CA 1
ATOM 988 C C . SER A 1 123 ? 5.359 51.125 29.812 1 29.22 123 SER A C 1
ATOM 990 O O . SER A 1 123 ? 6.113 50.656 30.656 1 29.22 123 SER A O 1
ATOM 992 N N . ARG A 1 124 ? 6.082 50.969 28.797 1 27.22 124 ARG A N 1
ATOM 993 C CA . ARG A 1 124 ? 7.27 51.812 28.812 1 27.22 124 ARG A CA 1
ATOM 994 C C . ARG A 1 124 ? 6.914 53.25 29.156 1 27.22 124 ARG A C 1
ATOM 996 O O . ARG A 1 124 ? 6.262 53.938 28.359 1 27.22 124 ARG A O 1
ATOM 1003 N N . LEU A 1 125 ? 6.789 53.438 30.547 1 20.89 125 LEU A N 1
ATOM 1004 C CA . LEU A 1 125 ? 7.398 54.625 31.172 1 20.89 125 LEU A CA 1
ATOM 1005 C C . LEU A 1 125 ? 8.914 54.594 31 1 20.89 125 LEU A C 1
ATOM 1007 O O . LEU A 1 125 ? 9.547 53.531 31.188 1 20.89 125 LEU A O 1
ATOM 1011 N N . MET B 1 1 ? -22.172 -4.195 19.906 1 21.7 1 MET B N 1
ATOM 1012 C CA . MET B 1 1 ? -20.75 -4.504 19.984 1 21.7 1 MET B CA 1
ATOM 1013 C C . MET B 1 1 ? -20.094 -4.398 18.609 1 21.7 1 MET B C 1
ATOM 1015 O O . MET B 1 1 ? -20.312 -5.25 17.75 1 21.7 1 MET B O 1
ATOM 1019 N N . GLU B 1 2 ? -20.297 -3.449 17.859 1 32.69 2 GLU B N 1
ATOM 1020 C CA . GLU B 1 2 ? -19.734 -3.32 16.516 1 32.69 2 GLU B CA 1
ATOM 1021 C C . GLU B 1 2 ? -18.344 -3.934 16.422 1 32.69 2 GLU B C 1
ATOM 1023 O O . GLU B 1 2 ? -17.438 -3.545 17.172 1 32.69 2 GLU B O 1
ATOM 1028 N N . SER B 1 3 ? -18.25 -5.18 16.547 1 33.84 3 SER B N 1
ATOM 1029 C CA . SER B 1 3 ? -17.047 -6.008 16.547 1 33.84 3 SER B CA 1
ATOM 1030 C C . SER B 1 3 ? -15.93 -5.355 15.75 1 33.84 3 SER B C 1
ATOM 1032 O O . SER B 1 3 ? -16.016 -5.234 14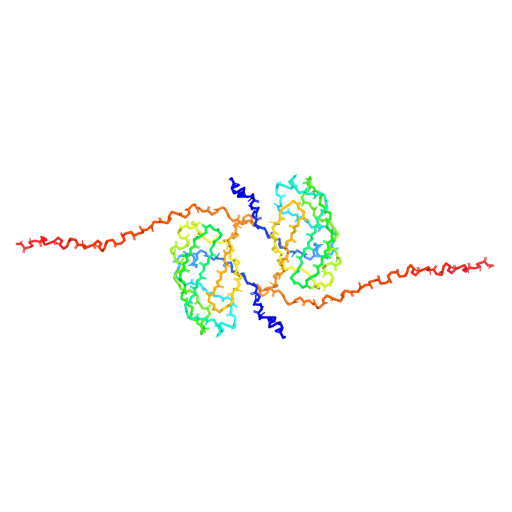.523 1 33.84 3 SER B O 1
ATOM 1034 N N . TYR B 1 4 ? -15.516 -4.199 15.953 1 42.03 4 TYR B N 1
ATOM 1035 C CA . TYR B 1 4 ? -14.352 -3.541 15.359 1 42.03 4 TYR B CA 1
ATOM 1036 C C . TYR B 1 4 ? -13.352 -4.566 14.844 1 42.03 4 TYR B C 1
ATOM 1038 O O . TYR B 1 4 ? -12.578 -5.133 15.617 1 42.03 4 TYR B O 1
ATOM 1046 N N . GLY B 1 5 ? -13.812 -5.621 14.266 1 50.34 5 GLY B N 1
ATOM 1047 C CA . GLY B 1 5 ? -13.039 -6.734 13.742 1 50.34 5 GLY B CA 1
ATOM 1048 C C . GLY B 1 5 ? -11.594 -6.371 13.461 1 50.34 5 GLY B C 1
ATOM 1049 O O . GLY B 1 5 ? -11.281 -5.207 13.203 1 50.34 5 GLY B O 1
ATOM 1050 N N . LEU B 1 6 ? -10.664 -6.984 14.148 1 61.62 6 LEU B N 1
ATOM 1051 C CA . LEU B 1 6 ? -9.219 -6.766 14.156 1 61.62 6 LEU B CA 1
ATOM 1052 C C . LEU B 1 6 ? -8.711 -6.492 12.75 1 61.62 6 LEU B C 1
ATOM 1054 O O . LEU B 1 6 ? -8.867 -7.32 11.852 1 61.62 6 LEU B O 1
ATOM 1058 N N . VAL B 1 7 ? -8.82 -5.293 12.25 1 75.12 7 VAL B N 1
ATOM 1059 C CA . VAL B 1 7 ? -8.133 -4.957 11.008 1 75.12 7 VAL B CA 1
ATOM 1060 C C . VAL B 1 7 ? -6.633 -5.176 11.172 1 75.12 7 VAL B C 1
ATOM 1062 O O . VAL B 1 7 ? -6.016 -4.617 12.086 1 75.12 7 VAL B O 1
ATOM 1065 N N . LEU B 1 8 ? -6.207 -6.172 10.516 1 86.12 8 LEU B N 1
ATOM 1066 C CA . LEU B 1 8 ? -4.77 -6.43 10.523 1 86.12 8 LEU B CA 1
ATOM 1067 C C . LEU B 1 8 ? -4.027 -5.402 9.672 1 86.12 8 LEU B C 1
ATOM 1069 O O . LEU B 1 8 ? -4.543 -4.953 8.648 1 86.12 8 LEU B O 1
ATOM 1073 N N . PRO B 1 9 ? -2.895 -5.074 10.164 1 91.56 9 PRO B N 1
ATOM 1074 C CA . PRO B 1 9 ? -2.123 -4.07 9.43 1 91.56 9 PRO B CA 1
ATOM 1075 C C . PRO B 1 9 ? -1.667 -4.57 8.055 1 91.56 9 PRO B C 1
ATOM 1077 O O . PRO B 1 9 ? -1.418 -5.766 7.883 1 91.56 9 PRO B O 1
ATOM 1080 N N . LYS B 1 10 ? -1.57 -3.578 7.133 1 94.69 10 LYS B N 1
ATOM 1081 C CA . LYS B 1 10 ? -0.904 -3.867 5.867 1 94.69 10 LYS B CA 1
ATOM 1082 C C . LYS B 1 10 ? 0.579 -4.156 6.078 1 94.69 10 LYS B C 1
ATOM 1084 O O . LYS B 1 10 ? 1.182 -3.664 7.035 1 94.69 10 LYS B O 1
ATOM 1089 N N . PHE B 1 11 ? 1.149 -4.934 5.133 1 94.44 11 PHE B N 1
ATOM 1090 C CA . PHE B 1 11 ? 2.596 -5.117 5.152 1 94.44 11 PHE B CA 1
ATOM 1091 C C . PHE B 1 11 ? 3.154 -5.164 3.736 1 94.44 11 PHE B C 1
ATOM 1093 O O . PHE B 1 11 ? 2.406 -5.352 2.773 1 94.44 11 PHE B O 1
ATOM 1100 N N . VAL B 1 12 ? 4.473 -4.965 3.652 1 96.5 12 VAL B N 1
ATOM 1101 C CA . VAL B 1 12 ? 5.121 -4.805 2.355 1 96.5 12 VAL B CA 1
ATOM 1102 C C . VAL B 1 12 ? 6.27 -5.805 2.223 1 96.5 12 VAL B C 1
ATOM 1104 O O . VAL B 1 12 ? 6.945 -6.117 3.207 1 96.5 12 VAL B O 1
ATOM 1107 N N . LYS B 1 13 ? 6.398 -6.258 1.028 1 95.81 13 LYS B N 1
ATOM 1108 C CA . LYS B 1 13 ? 7.516 -7.133 0.67 1 95.81 13 LYS B CA 1
ATOM 1109 C C . LYS B 1 13 ? 8.203 -6.645 -0.6 1 95.81 13 LYS B C 1
ATOM 1111 O O . LYS B 1 13 ? 7.555 -6.422 -1.622 1 95.81 13 LYS B O 1
ATOM 1116 N N . PHE B 1 14 ? 9.523 -6.449 -0.426 1 96.38 14 PHE B N 1
ATOM 1117 C CA . PHE B 1 14 ? 10.344 -6.199 -1.61 1 96.38 14 PHE B CA 1
ATOM 1118 C C . PHE B 1 14 ? 10.805 -7.508 -2.236 1 96.38 14 PHE B C 1
ATOM 1120 O O . PHE B 1 14 ? 11.367 -8.367 -1.552 1 96.38 14 PHE B O 1
ATOM 1127 N N . LEU B 1 15 ? 10.547 -7.578 -3.469 1 97.12 15 LEU B N 1
ATOM 1128 C CA . LEU B 1 15 ? 10.922 -8.812 -4.16 1 97.12 15 LEU B CA 1
ATOM 1129 C C . LEU B 1 15 ? 12.367 -8.75 -4.641 1 97.12 15 LEU B C 1
ATOM 1131 O O . LEU B 1 15 ? 12.789 -7.754 -5.238 1 97.12 15 LEU B O 1
ATOM 1135 N N . THR B 1 16 ? 13.078 -9.828 -4.406 1 96.56 16 THR B N 1
ATOM 1136 C CA . THR B 1 16 ? 14.398 -9.992 -5 1 96.56 16 THR B CA 1
ATOM 1137 C C . THR B 1 16 ? 14.32 -10.875 -6.246 1 96.56 16 THR B C 1
ATOM 1139 O O . THR B 1 16 ? 13.336 -11.578 -6.457 1 96.56 16 THR B O 1
ATOM 1142 N N . ALA B 1 17 ? 15.328 -10.75 -7.07 1 96.38 17 ALA B N 1
ATOM 1143 C CA . ALA B 1 17 ? 15.406 -11.633 -8.234 1 96.38 17 ALA B CA 1
ATOM 1144 C C . ALA B 1 17 ? 15.383 -13.094 -7.812 1 96.38 17 ALA B 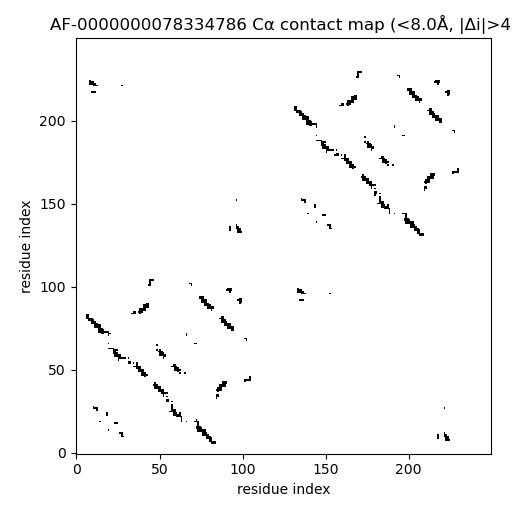C 1
ATOM 1146 O O . ALA B 1 17 ? 14.781 -13.938 -8.484 1 96.38 17 ALA B O 1
ATOM 1147 N N . ALA B 1 18 ? 16.031 -13.453 -6.688 1 95.25 18 ALA B N 1
ATOM 1148 C CA . ALA B 1 18 ? 16.031 -14.828 -6.184 1 95.25 18 ALA B CA 1
ATOM 1149 C C . ALA B 1 18 ? 14.625 -15.289 -5.824 1 95.25 18 ALA B C 1
ATOM 1151 O O . ALA B 1 18 ? 14.242 -16.422 -6.129 1 95.25 18 ALA B O 1
ATOM 1152 N N . GLU B 1 19 ? 13.828 -14.445 -5.27 1 94.31 19 GLU B N 1
ATOM 1153 C CA . GLU B 1 19 ? 12.484 -14.812 -4.84 1 94.31 19 GLU B CA 1
ATOM 1154 C C . GLU B 1 19 ? 11.547 -14.992 -6.035 1 94.31 19 GLU B C 1
ATOM 1156 O O . GLU B 1 19 ? 10.695 -15.875 -6.031 1 94.31 19 GLU B O 1
ATOM 1161 N N . THR B 1 20 ? 11.773 -14.141 -7.082 1 96.25 20 THR B N 1
ATOM 1162 C CA . THR B 1 20 ? 10.914 -14.25 -8.25 1 96.25 20 THR B CA 1
ATOM 1163 C C . THR B 1 20 ? 11.273 -15.484 -9.078 1 96.25 20 THR B C 1
ATOM 1165 O O . THR B 1 20 ? 10.523 -15.891 -9.961 1 96.25 20 THR B O 1
ATOM 1168 N N . ASN B 1 21 ? 12.398 -16.078 -8.797 1 95.62 21 ASN B N 1
ATOM 1169 C CA . ASN B 1 21 ? 12.805 -17.312 -9.469 1 95.62 21 ASN B CA 1
ATOM 1170 C C . ASN B 1 21 ? 12.578 -18.531 -8.586 1 95.62 21 ASN B C 1
ATOM 1172 O O . ASN B 1 21 ? 13.07 -19.625 -8.891 1 95.62 21 ASN B O 1
ATOM 1176 N N . SER B 1 22 ? 11.898 -18.297 -7.496 1 93.19 22 SER B N 1
ATOM 1177 C CA . SER B 1 22 ? 11.57 -19.359 -6.57 1 93.19 22 SER B CA 1
ATOM 1178 C C . SER B 1 22 ? 10.062 -19.453 -6.34 1 93.19 22 SER B C 1
ATOM 1180 O O . SER B 1 22 ? 9.312 -18.578 -6.762 1 93.19 22 SER B O 1
ATOM 1182 N N . ASP B 1 23 ? 9.703 -20.578 -5.727 1 93.19 23 ASP B N 1
ATOM 1183 C CA . ASP B 1 23 ? 8.289 -20.719 -5.367 1 93.19 23 ASP B CA 1
ATOM 1184 C C . ASP B 1 23 ? 8.047 -20.281 -3.926 1 93.19 23 ASP B C 1
ATOM 1186 O O . ASP B 1 23 ? 6.949 -20.484 -3.393 1 93.19 23 ASP B O 1
ATOM 1190 N N . GLU B 1 24 ? 9.078 -19.734 -3.332 1 91.62 24 GLU B N 1
ATOM 1191 C CA . GLU B 1 24 ? 9.023 -19.344 -1.923 1 91.62 24 GLU B CA 1
ATOM 1192 C C . GLU B 1 24 ? 9.148 -17.844 -1.75 1 91.62 24 GLU B C 1
ATOM 1194 O O . GLU B 1 24 ? 10 -17.203 -2.377 1 91.62 24 GLU B O 1
ATOM 1199 N N . LEU 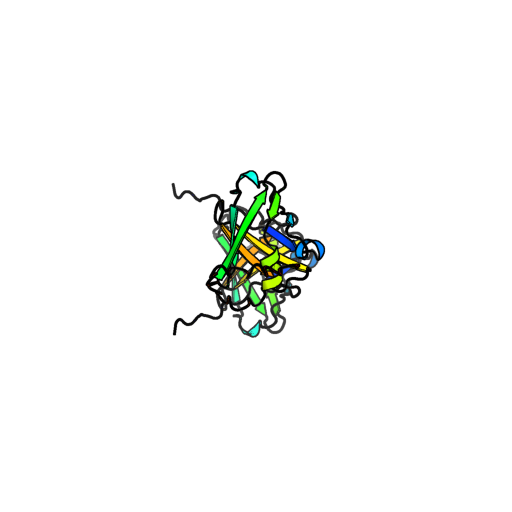B 1 25 ? 8.227 -17.359 -0.979 1 93.62 25 LEU B N 1
ATOM 1200 C CA . LEU B 1 25 ? 8.336 -15.961 -0.562 1 93.62 25 LEU B CA 1
ATOM 1201 C C . LEU B 1 25 ? 8.312 -15.844 0.958 1 93.62 25 LEU B C 1
ATOM 1203 O O . LEU B 1 25 ? 7.297 -16.141 1.594 1 93.62 25 LEU B O 1
ATOM 1207 N N . LEU B 1 26 ? 9.414 -15.422 1.454 1 87.5 26 LEU B N 1
ATOM 1208 C CA . LEU B 1 26 ? 9.477 -15.18 2.891 1 87.5 26 LEU B CA 1
ATOM 1209 C C . LEU B 1 26 ? 8.672 -13.938 3.268 1 87.5 26 LEU B C 1
ATOM 1211 O O . LEU B 1 26 ? 8.828 -12.875 2.65 1 87.5 26 LEU B O 1
ATOM 1215 N N . SER B 1 27 ? 7.828 -14.156 4.203 1 81.56 27 SER B N 1
ATOM 1216 C CA . SER B 1 27 ? 7.035 -13.023 4.664 1 81.56 27 SER B CA 1
ATOM 1217 C C . SER B 1 27 ? 7.648 -12.383 5.906 1 81.56 27 SER B C 1
ATOM 1219 O O . SER B 1 27 ? 8.562 -12.945 6.512 1 81.56 27 SER B O 1
ATOM 1221 N N . ILE B 1 28 ? 7.105 -11.156 6.098 1 73.19 28 ILE B N 1
ATOM 1222 C CA . ILE B 1 28 ? 7.527 -10.492 7.328 1 73.19 28 ILE B CA 1
ATOM 1223 C C . ILE B 1 28 ? 6.523 -10.781 8.438 1 73.19 28 ILE B C 1
ATOM 1225 O O . ILE B 1 28 ? 6.637 -10.234 9.539 1 73.19 28 ILE B O 1
ATOM 1229 N N . LEU B 1 29 ? 5.562 -11.57 8.094 1 69.62 29 LEU B N 1
ATOM 1230 C CA . LEU B 1 29 ? 4.504 -11.828 9.062 1 69.62 29 LEU B CA 1
ATOM 1231 C C . LEU B 1 29 ? 5.031 -12.617 10.258 1 69.62 29 LEU B C 1
ATOM 1233 O O . LEU B 1 29 ? 5.602 -13.703 10.086 1 69.62 29 LEU B O 1
ATOM 1237 N N . THR B 1 30 ? 5.141 -11.875 11.375 1 60.94 30 THR B N 1
ATOM 1238 C CA . THR B 1 30 ? 5.559 -12.547 12.602 1 60.94 30 THR B CA 1
ATOM 1239 C C . THR B 1 30 ? 4.406 -13.336 13.203 1 60.94 30 THR B C 1
ATOM 1241 O O . THR B 1 30 ? 4.625 -14.336 13.898 1 60.94 30 THR B O 1
ATOM 1244 N N . TYR B 1 31 ? 3.234 -12.812 13.047 1 59.03 31 TYR B N 1
ATOM 1245 C CA . TYR B 1 31 ? 2.141 -13.516 13.703 1 59.03 31 TYR B CA 1
ATOM 1246 C C . TYR B 1 31 ? 1.397 -14.414 12.719 1 59.03 31 TYR B C 1
ATOM 1248 O O . TYR B 1 31 ? 0.173 -14.336 12.602 1 59.03 31 TYR B O 1
ATOM 1256 N N . GLY B 1 32 ? 2.191 -15.062 12.039 1 61 32 GLY B N 1
ATOM 1257 C CA . GLY B 1 32 ? 1.638 -15.898 10.984 1 61 32 GLY B CA 1
ATOM 1258 C C . GLY B 1 32 ? 0.734 -17 11.508 1 61 32 GLY B C 1
ATOM 1259 O O . GLY B 1 32 ? 0.015 -17.641 10.742 1 61 32 GLY B O 1
ATOM 1260 N N . ASN B 1 33 ? 0.695 -17.125 12.836 1 71 33 ASN B N 1
ATOM 1261 C CA . ASN B 1 33 ? -0.118 -18.219 13.359 1 71 33 ASN B CA 1
ATOM 1262 C C . ASN B 1 33 ? -1.606 -17.891 13.305 1 71 33 ASN B C 1
ATOM 1264 O O . ASN B 1 33 ? -2.451 -18.75 13.531 1 71 33 ASN B O 1
ATOM 1268 N N . ARG B 1 34 ? -1.822 -16.75 12.805 1 77.31 34 ARG B N 1
ATOM 1269 C CA . ARG B 1 34 ? -3.221 -16.344 12.75 1 77.31 34 ARG B CA 1
ATOM 1270 C C . ARG B 1 34 ? -3.824 -16.625 11.383 1 77.31 34 ARG B C 1
ATOM 1272 O O . ARG B 1 34 ? -5.043 -16.562 11.211 1 77.31 34 ARG B O 1
ATOM 1279 N N . PHE B 1 35 ? -3.01 -17.109 10.5 1 86.12 35 PHE B N 1
ATOM 1280 C CA . PHE B 1 35 ? -3.506 -17.25 9.133 1 86.12 35 PHE B CA 1
ATOM 1281 C C . PHE B 1 35 ? -3.752 -18.719 8.797 1 86.12 35 PHE B C 1
ATOM 1283 O O . PHE B 1 35 ? -3.105 -19.609 9.359 1 86.12 35 PHE B O 1
ATOM 1290 N N . ALA B 1 36 ? -4.719 -18.938 7.957 1 89.06 36 ALA B N 1
ATOM 1291 C CA . ALA B 1 36 ? -4.977 -20.281 7.422 1 89.06 36 ALA B CA 1
ATOM 1292 C C . ALA B 1 36 ? -3.787 -20.781 6.605 1 89.06 36 ALA B C 1
ATOM 1294 O O . ALA B 1 36 ? -3.018 -19.984 6.066 1 89.06 36 ALA B O 1
ATOM 1295 N N . PRO B 1 37 ? -3.678 -22.062 6.559 1 91.19 37 PRO B N 1
ATOM 1296 C CA . PRO B 1 37 ? -2.584 -22.625 5.762 1 91.19 37 PRO B CA 1
ATOM 1297 C C . PRO B 1 37 ? -2.742 -22.359 4.266 1 91.19 37 PRO B C 1
ATOM 1299 O O . PRO B 1 37 ? -1.766 -22.422 3.518 1 91.19 37 PRO B O 1
ATOM 1302 N N . SER B 1 38 ? -3.965 -22.172 3.811 1 94.62 38 SER B N 1
ATOM 1303 C CA . SER B 1 38 ? -4.262 -21.812 2.432 1 94.62 38 SER B CA 1
ATOM 1304 C C . SER B 1 38 ? -4.891 -20.422 2.352 1 94.62 38 SER B C 1
ATOM 1306 O O . SER B 1 38 ? -5.906 -20.156 3 1 94.62 38 SER B O 1
ATOM 1308 N N . LEU B 1 39 ? -4.262 -19.641 1.531 1 94.62 39 LEU B N 1
ATOM 1309 C CA . LEU B 1 39 ? -4.695 -18.25 1.414 1 94.62 39 LEU B CA 1
ATOM 1310 C C . LEU B 1 39 ? -5.07 -17.906 -0.026 1 94.62 39 LEU B C 1
ATOM 1312 O O . LEU B 1 39 ? -4.543 -18.516 -0.964 1 94.62 39 LEU B O 1
ATOM 1316 N N . LEU B 1 40 ? -5.926 -16.984 -0.135 1 97.12 40 LEU B N 1
ATOM 1317 C CA . LEU B 1 40 ? -6.309 -16.469 -1.441 1 97.12 40 LEU B CA 1
ATOM 1318 C C . LEU B 1 40 ? -5.77 -15.055 -1.639 1 97.12 40 LEU B C 1
ATOM 1320 O O . LEU B 1 40 ? -6.141 -14.133 -0.905 1 97.12 40 LEU B O 1
ATOM 1324 N N . PHE B 1 41 ? -4.852 -14.945 -2.615 1 96.62 41 PHE B N 1
ATOM 1325 C CA . PHE B 1 41 ? -4.375 -13.625 -3.018 1 96.62 41 PHE B CA 1
ATOM 1326 C C . PHE B 1 41 ? -5.195 -13.086 -4.188 1 96.62 41 PHE B C 1
ATOM 1328 O O . PHE B 1 41 ? -5.348 -13.766 -5.203 1 96.62 41 PHE B O 1
ATOM 1335 N N . LYS B 1 42 ? -5.676 -11.922 -4.02 1 97.25 42 LYS B N 1
ATOM 1336 C CA . LYS B 1 42 ? -6.488 -11.266 -5.043 1 97.25 42 LYS B CA 1
ATOM 1337 C C . LYS B 1 42 ? -5.812 -10 -5.559 1 97.25 42 LYS B C 1
ATOM 1339 O O . LYS B 1 42 ? -5.242 -9.234 -4.777 1 97.25 42 LYS B O 1
ATOM 1344 N N . PHE B 1 43 ? -5.91 -9.836 -6.863 1 96.06 43 PHE B N 1
ATOM 1345 C CA . PHE B 1 43 ? -5.328 -8.664 -7.508 1 96.06 43 PHE B CA 1
ATOM 1346 C C . PHE B 1 43 ? -6.406 -7.816 -8.172 1 96.06 43 PHE B C 1
ATOM 1348 O O . PHE B 1 43 ? -7.531 -8.273 -8.367 1 96.06 43 PHE B O 1
ATOM 1355 N N . HIS B 1 44 ? -6.074 -6.641 -8.445 1 92.5 44 HIS B N 1
ATOM 1356 C CA . HIS B 1 44 ? -7.02 -5.633 -8.906 1 92.5 44 HIS B CA 1
ATOM 1357 C C . HIS B 1 44 ? -7.633 -6.027 -10.25 1 92.5 44 HIS B C 1
ATOM 1359 O O . HIS B 1 44 ? -8.773 -5.656 -10.547 1 92.5 44 HIS B O 1
ATOM 1365 N N . ASN B 1 45 ? -6.965 -6.773 -10.992 1 92.94 45 ASN B N 1
ATOM 1366 C CA . ASN B 1 45 ? -7.473 -7.133 -12.312 1 92.94 45 ASN B CA 1
ATOM 1367 C C . ASN B 1 45 ? -8.344 -8.383 -12.266 1 92.94 45 ASN B C 1
ATOM 1369 O O . ASN B 1 45 ? -8.734 -8.914 -13.305 1 92.94 45 ASN B O 1
ATOM 1373 N N . GLY B 1 46 ? -8.562 -8.883 -11.125 1 93.88 46 GLY B N 1
ATOM 1374 C CA . GLY B 1 46 ? -9.383 -10.07 -10.961 1 93.88 46 GLY B CA 1
ATOM 1375 C C . GLY B 1 46 ? -8.57 -11.344 -10.844 1 93.88 46 GLY B C 1
ATOM 1376 O O . GLY B 1 46 ? -9.109 -12.414 -10.555 1 93.88 46 GLY B O 1
ATOM 1377 N N . TYR B 1 47 ? -7.262 -11.25 -11.141 1 94.62 47 TYR B N 1
ATOM 1378 C CA . TYR B 1 47 ? -6.371 -12.391 -10.953 1 94.62 47 TYR B CA 1
ATOM 1379 C C . TYR B 1 47 ? -6.41 -12.883 -9.516 1 94.62 47 TYR B C 1
ATOM 1381 O O . TYR B 1 47 ? -6.406 -12.078 -8.578 1 94.62 47 TYR B O 1
ATOM 1389 N N . GLU B 1 48 ? -6.582 -14.156 -9.383 1 96.25 48 GLU B N 1
ATOM 1390 C CA . GLU B 1 48 ? -6.559 -14.805 -8.078 1 96.25 48 GLU B CA 1
ATOM 1391 C C . GLU B 1 48 ? -5.637 -16.016 -8.078 1 96.25 48 GLU B C 1
ATOM 1393 O O . GLU B 1 48 ? -5.57 -16.75 -9.062 1 96.25 48 GLU B O 1
ATOM 1398 N N . ILE B 1 49 ? -4.988 -16.188 -7.004 1 96.06 49 ILE B N 1
ATOM 1399 C CA . ILE B 1 49 ? -4.121 -17.359 -6.875 1 96.06 49 ILE B CA 1
ATOM 1400 C C . ILE B 1 49 ? -4.199 -17.906 -5.449 1 96.06 49 ILE B C 1
ATOM 1402 O O . ILE B 1 49 ? -4.258 -17.125 -4.488 1 96.06 49 ILE B O 1
ATOM 1406 N N . VAL B 1 50 ? -4.293 -19.188 -5.262 1 96.5 50 VAL B N 1
ATOM 1407 C CA . VAL B 1 50 ? -4.227 -19.844 -3.961 1 96.5 50 VAL B CA 1
ATOM 1408 C C . VAL B 1 50 ? -2.77 -20.031 -3.555 1 96.5 50 VAL B C 1
ATOM 1410 O O . VAL B 1 50 ? -1.969 -20.562 -4.328 1 96.5 50 VAL B O 1
ATOM 1413 N N . VAL B 1 51 ? -2.469 -19.625 -2.398 1 95.56 51 VAL B N 1
ATOM 1414 C CA . VAL B 1 51 ? -1.107 -19.656 -1.873 1 95.56 51 VAL B CA 1
ATOM 1415 C C . VAL B 1 51 ? -1.064 -20.469 -0.581 1 95.56 51 VAL B C 1
ATOM 1417 O O . VAL B 1 51 ? -1.95 -20.328 0.269 1 95.56 51 VAL B O 1
ATOM 1420 N N . GLN B 1 52 ? -0.025 -21.297 -0.461 1 94.31 52 GLN B N 1
ATOM 1421 C CA . GLN B 1 52 ? 0.185 -22.016 0.791 1 94.31 52 GLN B CA 1
ATOM 1422 C C . GLN B 1 52 ? 1.058 -21.203 1.749 1 94.31 52 GLN B C 1
ATOM 1424 O O . GLN B 1 52 ? 2.031 -20.578 1.33 1 94.31 52 GLN B O 1
ATOM 1429 N N . PHE B 1 53 ? 0.643 -21.25 3.027 1 93.12 53 PHE B N 1
ATOM 1430 C CA . PHE B 1 53 ? 1.379 -20.516 4.047 1 93.12 53 PHE B CA 1
ATOM 1431 C C . PHE B 1 53 ? 1.878 -21.453 5.141 1 93.12 53 PHE B C 1
ATOM 1433 O O . PHE B 1 53 ? 1.089 -22.172 5.75 1 93.12 53 PHE B O 1
ATOM 1440 N N . LEU B 1 54 ? 3.184 -21.453 5.316 1 90.69 54 LEU B N 1
ATOM 1441 C CA . LEU B 1 54 ? 3.779 -22.156 6.445 1 90.69 54 LEU B CA 1
ATOM 1442 C C . LEU B 1 54 ? 4.086 -21.188 7.586 1 90.69 54 LEU B C 1
ATOM 1444 O O . LEU B 1 54 ? 5.117 -20.516 7.57 1 90.69 54 LEU B O 1
ATOM 1448 N N . ALA B 1 55 ? 3.26 -21.219 8.547 1 85.75 55 ALA B N 1
ATOM 1449 C CA . ALA B 1 55 ? 3.295 -20.234 9.633 1 85.75 55 ALA B CA 1
ATOM 1450 C C . ALA B 1 55 ? 4.605 -20.328 10.406 1 85.75 55 ALA B C 1
ATOM 1452 O O . ALA B 1 55 ? 5.148 -19.297 10.836 1 85.75 55 ALA B O 1
ATOM 1453 N N . GLU B 1 56 ? 5.094 -21.469 10.594 1 84.25 56 GLU B N 1
ATOM 1454 C CA . GLU B 1 56 ? 6.316 -21.672 11.359 1 84.25 56 GLU B CA 1
ATOM 1455 C C . GLU B 1 56 ? 7.5 -20.938 10.727 1 84.25 56 GLU B C 1
ATOM 1457 O O . GLU B 1 56 ? 8.391 -20.469 11.43 1 84.25 56 GLU B O 1
ATOM 1462 N N . GLU B 1 57 ? 7.402 -20.766 9.43 1 83.88 57 GLU B N 1
ATOM 1463 C CA . GLU B 1 57 ? 8.508 -20.156 8.695 1 83.88 57 GLU B CA 1
ATOM 1464 C C . GLU B 1 57 ? 8.125 -18.766 8.188 1 83.88 57 GLU B C 1
ATOM 1466 O O . GLU B 1 57 ? 8.992 -17.984 7.801 1 83.88 57 GLU B O 1
ATOM 1471 N N . GLY B 1 58 ? 6.844 -18.547 8.273 1 88.12 58 GLY B N 1
ATOM 1472 C CA . GLY B 1 58 ? 6.387 -17.297 7.672 1 88.12 58 GLY B CA 1
ATOM 1473 C C . GLY B 1 58 ? 6.625 -17.234 6.176 1 88.12 58 GLY B C 1
ATOM 1474 O O . GLY B 1 58 ? 7.102 -16.219 5.66 1 88.12 58 GLY B O 1
ATOM 1475 N N . THR B 1 59 ? 6.395 -18.312 5.523 1 91.62 59 THR B N 1
ATOM 1476 C CA . THR B 1 59 ? 6.746 -18.422 4.109 1 91.62 59 THR B CA 1
ATOM 1477 C C . THR B 1 59 ? 5.508 -18.719 3.268 1 91.62 59 THR B C 1
ATOM 1479 O O . THR B 1 59 ? 4.688 -19.562 3.641 1 91.62 59 THR B O 1
ATOM 1482 N N . PHE B 1 60 ? 5.391 -17.984 2.166 1 94.31 60 PHE B N 1
ATOM 1483 C CA . PHE B 1 60 ? 4.371 -18.25 1.158 1 94.31 60 PHE B CA 1
ATOM 1484 C C . PHE B 1 60 ? 4.922 -19.156 0.063 1 94.31 60 PHE B C 1
ATOM 1486 O O . PHE B 1 60 ? 6.066 -19 -0.367 1 94.31 60 PHE B O 1
ATOM 1493 N N . TYR B 1 61 ? 4.02 -20.047 -0.414 1 94.25 61 TYR B N 1
ATOM 1494 C CA . TYR B 1 61 ? 4.371 -20.953 -1.507 1 94.25 61 TYR B CA 1
ATOM 1495 C C . TYR B 1 61 ? 3.328 -20.891 -2.615 1 94.25 61 TYR B C 1
ATOM 1497 O O . TYR B 1 61 ? 2.154 -20.625 -2.357 1 94.25 61 TYR B O 1
ATOM 1505 N N . GLY B 1 62 ? 3.812 -21.109 -3.854 1 95.31 62 GLY B N 1
ATOM 1506 C CA . GLY B 1 62 ? 2.883 -21.234 -4.961 1 95.31 62 GLY B CA 1
ATOM 1507 C C . GLY B 1 62 ? 2.686 -19.938 -5.734 1 95.31 62 GLY B C 1
ATOM 1508 O O . GLY B 1 62 ? 1.643 -19.734 -6.359 1 95.31 62 GLY B O 1
ATOM 1509 N N . LEU B 1 63 ? 3.721 -19.094 -5.699 1 95.44 63 LEU B N 1
ATOM 1510 C CA . LEU B 1 63 ? 3.557 -17.766 -6.297 1 95.44 63 LEU B CA 1
ATOM 1511 C C . LEU B 1 63 ? 4.23 -17.703 -7.664 1 95.44 63 LEU B C 1
ATOM 1513 O O . LEU B 1 63 ? 4.125 -16.688 -8.359 1 95.44 63 LEU B O 1
ATOM 1517 N N . SER B 1 64 ? 4.836 -18.766 -8.125 1 94.56 64 SER B N 1
ATOM 1518 C CA . SER B 1 64 ? 5.672 -18.719 -9.32 1 94.56 64 SER B CA 1
ATOM 1519 C C . SER B 1 64 ? 4.867 -18.281 -10.539 1 94.56 64 SER B C 1
ATOM 1521 O O . SER B 1 64 ? 5.336 -17.484 -11.344 1 94.56 64 SER B O 1
ATOM 1523 N N . THR B 1 65 ? 3.639 -18.812 -10.719 1 93.38 65 THR B N 1
ATOM 1524 C CA . THR B 1 65 ? 2.826 -18.484 -11.883 1 93.38 65 THR B CA 1
ATOM 1525 C C . THR B 1 65 ? 2.492 -16.984 -11.906 1 93.38 65 THR B C 1
ATOM 1527 O O . THR B 1 65 ? 2.439 -16.375 -12.977 1 93.38 65 THR B O 1
ATOM 1530 N N . MET B 1 66 ? 2.371 -16.438 -10.75 1 95.06 66 MET B N 1
ATOM 1531 C CA . MET B 1 66 ? 2.041 -15.016 -10.648 1 95.06 66 MET B CA 1
ATOM 1532 C C . MET B 1 66 ? 3.215 -14.156 -11.102 1 95.06 66 MET B C 1
ATOM 1534 O O . MET B 1 66 ? 3.023 -13.156 -11.805 1 95.06 66 MET B O 1
ATOM 1538 N N . TYR B 1 67 ? 4.422 -14.547 -10.742 1 96.38 67 TYR B N 1
ATOM 1539 C CA . TYR B 1 67 ? 5.59 -13.781 -11.156 1 96.38 67 TYR B CA 1
ATOM 1540 C C . TYR B 1 67 ? 5.707 -13.734 -12.672 1 96.38 67 TYR B C 1
ATOM 1542 O O . TYR B 1 67 ? 6.004 -12.688 -13.25 1 96.38 67 TYR B O 1
ATOM 1550 N N . ASP B 1 68 ? 5.434 -14.883 -13.258 1 94.62 68 ASP B N 1
ATOM 1551 C CA . ASP B 1 68 ? 5.492 -14.961 -14.719 1 94.62 68 ASP B CA 1
ATOM 1552 C C . ASP B 1 68 ? 4.367 -14.148 -15.359 1 94.62 68 ASP B C 1
ATOM 1554 O O . ASP B 1 68 ? 4.605 -13.375 -16.281 1 94.62 68 ASP B O 1
ATOM 1558 N N . ASP B 1 69 ? 3.162 -14.32 -14.82 1 94.81 69 ASP B N 1
ATOM 1559 C CA . ASP B 1 69 ? 1.985 -13.68 -15.398 1 94.81 69 ASP B CA 1
ATOM 1560 C C . ASP B 1 69 ? 2.104 -12.156 -15.328 1 94.81 69 ASP B C 1
ATOM 1562 O O . ASP B 1 69 ? 1.665 -11.453 -16.25 1 94.81 69 ASP B O 1
ATOM 1566 N N . PHE B 1 70 ? 2.711 -11.688 -14.273 1 96.44 70 PHE B N 1
ATOM 1567 C CA . PHE B 1 70 ? 2.836 -10.25 -14.086 1 96.44 70 PHE B CA 1
ATOM 1568 C C . PHE B 1 70 ? 4.215 -9.766 -14.523 1 96.44 70 PHE B C 1
ATOM 1570 O O . PHE B 1 70 ? 4.547 -8.594 -14.359 1 96.44 70 PHE B O 1
ATOM 1577 N N . GLU B 1 71 ? 5.039 -10.648 -15.047 1 96.06 71 GLU B N 1
ATOM 1578 C CA . GLU B 1 71 ? 6.371 -10.344 -15.555 1 96.06 71 GLU B CA 1
ATOM 1579 C C . GLU B 1 71 ? 7.227 -9.664 -14.492 1 96.06 71 GLU B C 1
ATOM 1581 O O . GLU B 1 71 ? 7.863 -8.641 -14.75 1 96.06 71 GLU B O 1
ATOM 1586 N N . LEU B 1 72 ? 7.227 -10.234 -13.312 1 97.31 72 LEU B N 1
ATOM 1587 C CA . LEU B 1 72 ? 8.031 -9.711 -12.219 1 97.31 72 LEU B CA 1
ATOM 1588 C C . LEU B 1 72 ? 9.438 -10.289 -12.258 1 97.31 72 LEU B C 1
ATOM 1590 O O . LEU B 1 72 ? 9.617 -11.492 -12.453 1 97.31 72 LEU B O 1
ATOM 1594 N N . GLU B 1 73 ? 10.422 -9.438 -12.133 1 96.69 73 GLU B N 1
ATOM 1595 C CA . GLU B 1 73 ? 11.805 -9.875 -12.258 1 96.69 73 GLU B CA 1
ATOM 1596 C C . GLU B 1 73 ? 12.617 -9.5 -11.023 1 96.69 73 GLU B C 1
ATOM 1598 O O . GLU B 1 73 ? 13.836 -9.719 -10.977 1 96.69 73 GLU B O 1
ATOM 1603 N N . GLY B 1 74 ? 12.016 -9.008 -10.016 1 97.25 74 GLY B N 1
ATOM 1604 C CA . GLY B 1 74 ? 12.711 -8.477 -8.852 1 97.25 74 GLY B CA 1
ATOM 1605 C C . GLY B 1 74 ? 12.75 -6.961 -8.828 1 97.25 74 GLY B C 1
ATOM 1606 O O . GLY B 1 74 ? 12.82 -6.316 -9.875 1 97.25 74 GLY B O 1
ATOM 1607 N N . GLY B 1 75 ? 12.758 -6.422 -7.621 1 97.19 75 GLY B N 1
ATOM 1608 C CA . GLY B 1 75 ? 12.734 -4.98 -7.441 1 97.19 75 GLY B CA 1
ATOM 1609 C C . GLY B 1 75 ? 11.352 -4.438 -7.141 1 97.19 75 GLY B C 1
ATOM 1610 O O . GLY B 1 75 ? 11.219 -3.391 -6.504 1 97.19 75 GLY B O 1
ATOM 1611 N N . GLU B 1 76 ? 10.289 -5.129 -7.621 1 97.88 76 GLU B N 1
ATOM 1612 C CA . GLU B 1 76 ? 8.922 -4.707 -7.34 1 97.88 76 GLU B CA 1
ATOM 1613 C C . GLU B 1 76 ? 8.586 -4.871 -5.859 1 97.88 76 GLU B C 1
ATOM 1615 O O . GLU B 1 76 ? 9.273 -5.598 -5.141 1 97.88 76 GLU B O 1
ATOM 1620 N N . MET B 1 77 ? 7.629 -4.148 -5.496 1 97.69 77 MET B N 1
ATOM 1621 C CA . MET B 1 77 ? 7.102 -4.227 -4.137 1 97.69 77 MET B CA 1
ATOM 1622 C C . MET B 1 77 ? 5.691 -4.805 -4.133 1 97.69 77 MET B C 1
ATOM 1624 O O . MET B 1 77 ? 4.867 -4.453 -4.98 1 97.69 77 MET B O 1
ATOM 1628 N N . LEU B 1 78 ? 5.48 -5.699 -3.186 1 97.75 78 LEU B N 1
ATOM 1629 C CA . LEU B 1 78 ? 4.125 -6.18 -2.939 1 97.75 78 LEU B CA 1
ATOM 1630 C C . LEU B 1 78 ? 3.541 -5.535 -1.688 1 97.75 78 LEU B C 1
ATOM 1632 O O . LEU B 1 78 ? 4.207 -5.461 -0.653 1 97.75 78 LEU B O 1
ATOM 1636 N N . ILE B 1 79 ? 2.363 -5.027 -1.805 1 97.88 79 ILE B N 1
ATOM 1637 C CA . ILE B 1 79 ? 1.582 -4.566 -0.663 1 97.88 79 ILE B CA 1
ATOM 1638 C C . ILE B 1 79 ? 0.467 -5.566 -0.363 1 97.88 79 ILE B C 1
ATOM 1640 O O . ILE B 1 79 ? -0.324 -5.906 -1.246 1 97.88 79 ILE B O 1
ATOM 1644 N N . PHE B 1 80 ? 0.417 -5.996 0.893 1 95.44 80 PHE B N 1
ATOM 1645 C CA . PHE B 1 80 ? -0.602 -6.949 1.32 1 95.44 80 PHE B CA 1
ATOM 1646 C C . PHE B 1 80 ? -1.62 -6.281 2.234 1 95.44 80 PHE B C 1
ATOM 1648 O O . PHE B 1 80 ? -1.256 -5.707 3.264 1 95.44 80 PHE B O 1
ATOM 1655 N N . GLU B 1 81 ? -2.801 -6.301 1.821 1 95.25 81 GLU B N 1
ATOM 1656 C CA . GLU B 1 81 ? -3.943 -5.938 2.652 1 95.25 81 GLU B CA 1
ATOM 1657 C C . GLU B 1 81 ? -4.688 -7.176 3.145 1 95.25 81 GLU B C 1
ATOM 1659 O O . GLU B 1 81 ? -5.27 -7.914 2.348 1 95.25 81 GLU B O 1
ATOM 1664 N N . VAL B 1 82 ? -4.699 -7.355 4.422 1 91.31 82 VAL B N 1
ATOM 1665 C CA . VAL B 1 82 ? -5.242 -8.57 5.023 1 91.31 82 VAL B CA 1
ATOM 1666 C C . VAL B 1 82 ? -6.723 -8.375 5.336 1 91.31 82 VAL B C 1
ATOM 1668 O O . VAL B 1 82 ? -7.09 -7.477 6.094 1 91.31 82 VAL B O 1
ATOM 1671 N N . ASN B 1 83 ? -7.574 -9.148 4.652 1 89.69 83 ASN B N 1
ATOM 1672 C CA . ASN B 1 83 ? -9.023 -9.102 4.855 1 89.69 83 ASN B CA 1
ATOM 1673 C C . ASN B 1 83 ? -9.516 -10.297 5.664 1 89.69 83 ASN B C 1
ATOM 1675 O O . ASN B 1 83 ? -10.141 -11.203 5.113 1 89.69 83 ASN B O 1
ATOM 1679 N N . GLY B 1 84 ? -8.984 -10.586 6.746 1 82.44 84 GLY B N 1
ATOM 1680 C CA . GLY B 1 84 ? -9.328 -11.742 7.559 1 82.44 84 GLY B CA 1
ATOM 1681 C C . GLY B 1 84 ? -8.203 -12.75 7.672 1 82.44 84 GLY B C 1
ATOM 1682 O O . GLY B 1 84 ? -7.023 -12.375 7.641 1 82.44 84 GLY B O 1
ATOM 1683 N N . ILE B 1 85 ? -8.555 -14.047 7.75 1 83.19 85 ILE B N 1
ATOM 1684 C CA . ILE B 1 85 ? -7.527 -15.039 8.062 1 83.19 85 ILE B CA 1
ATOM 1685 C C . ILE B 1 85 ? -7.078 -15.734 6.777 1 83.19 85 ILE B C 1
ATOM 1687 O O . ILE B 1 85 ? -6.082 -16.469 6.773 1 83.19 85 ILE B O 1
ATOM 1691 N N . PHE B 1 86 ? -7.773 -15.453 5.668 1 87.81 86 PHE B N 1
ATOM 1692 C CA . PHE B 1 86 ? -7.367 -16.234 4.508 1 87.81 86 PHE B CA 1
ATOM 1693 C C . PHE B 1 86 ? -7.402 -15.391 3.242 1 87.81 86 PHE B C 1
ATOM 1695 O O . PHE B 1 86 ? -6.953 -15.828 2.182 1 87.81 86 PHE B O 1
ATOM 1702 N N . ASP B 1 87 ? -7.805 -14.219 3.309 1 93.44 87 ASP B N 1
ATOM 1703 C CA . ASP B 1 87 ? -8.047 -13.383 2.137 1 93.44 87 ASP B CA 1
ATOM 1704 C C . ASP B 1 87 ? -7.156 -12.141 2.146 1 93.44 87 ASP B C 1
ATOM 1706 O O . ASP B 1 87 ? -7.219 -11.336 3.074 1 93.44 87 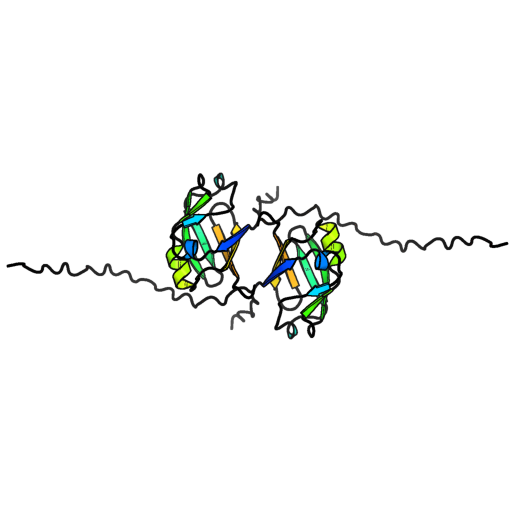ASP B O 1
ATOM 1710 N N . PHE B 1 88 ? -6.332 -12.078 1.068 1 94.69 88 PHE B N 1
ATOM 1711 C CA . PHE B 1 88 ? -5.449 -10.922 0.933 1 94.69 88 PHE B CA 1
ATOM 1712 C C . PHE B 1 88 ? -5.703 -10.195 -0.385 1 94.69 88 PHE B C 1
ATOM 1714 O O . PHE B 1 88 ? -5.785 -10.828 -1.44 1 94.69 88 PHE B O 1
ATOM 1721 N N . ASN B 1 89 ? -5.867 -8.875 -0.33 1 97.25 89 ASN B N 1
ATOM 1722 C CA . ASN B 1 89 ? -5.641 -8.062 -1.519 1 97.25 89 ASN B CA 1
ATOM 1723 C C . ASN B 1 89 ? -4.164 -7.715 -1.683 1 97.25 89 ASN B C 1
ATOM 1725 O O . ASN B 1 89 ? -3.512 -7.285 -0.729 1 97.25 89 ASN B O 1
ATOM 1729 N N . VAL B 1 90 ? -3.67 -8 -2.863 1 97.5 90 VAL B N 1
ATOM 1730 C CA . VAL B 1 90 ? -2.256 -7.75 -3.123 1 97.5 90 VAL B CA 1
ATOM 1731 C C . VAL B 1 90 ? -2.109 -6.715 -4.234 1 97.5 90 VAL B C 1
ATOM 1733 O O . VAL B 1 90 ? -2.797 -6.793 -5.258 1 97.5 90 VAL B O 1
ATOM 1736 N N . TYR B 1 91 ? -1.252 -5.754 -4 1 98.06 91 TYR B N 1
ATOM 1737 C CA . TYR B 1 91 ? -0.913 -4.738 -4.988 1 98.06 91 TYR B CA 1
ATOM 1738 C C . TYR B 1 91 ? 0.562 -4.812 -5.363 1 98.06 91 TYR B C 1
ATOM 1740 O O . TYR B 1 91 ? 1.414 -5.059 -4.504 1 98.06 91 TYR B O 1
ATOM 1748 N N . ILE B 1 92 ? 0.787 -4.559 -6.602 1 98.25 92 ILE B N 1
ATOM 1749 C CA . ILE B 1 92 ? 2.166 -4.598 -7.078 1 98.25 92 ILE B CA 1
ATOM 1750 C C . ILE B 1 92 ? 2.619 -3.188 -7.453 1 98.25 92 ILE B C 1
ATOM 1752 O O . ILE B 1 92 ? 2.008 -2.537 -8.305 1 98.25 92 ILE B O 1
ATOM 1756 N N . ILE B 1 93 ? 3.668 -2.777 -6.844 1 97.5 93 ILE B N 1
ATOM 1757 C CA . ILE B 1 93 ? 4.277 -1.484 -7.137 1 97.5 93 ILE B CA 1
ATOM 1758 C C . ILE B 1 93 ? 5.555 -1.688 -7.949 1 97.5 93 ILE B C 1
ATOM 1760 O O . ILE B 1 93 ? 6.43 -2.467 -7.559 1 97.5 93 ILE B O 1
ATOM 1764 N N . GLY B 1 94 ? 5.566 -1.009 -9.055 1 96.62 94 GLY B N 1
ATOM 1765 C CA . GLY B 1 94 ? 6.734 -1.122 -9.914 1 96.62 94 GLY B CA 1
ATOM 1766 C C . GLY B 1 94 ? 7.926 -0.329 -9.406 1 96.62 94 GLY B C 1
ATOM 1767 O O . GLY B 1 94 ? 7.852 0.315 -8.359 1 96.62 94 GLY B O 1
ATOM 1768 N N . LEU B 1 95 ? 8.969 -0.434 -10.195 1 95.38 95 LEU B N 1
ATOM 1769 C CA . LEU B 1 95 ? 10.219 0.24 -9.852 1 95.38 95 LEU B CA 1
ATOM 1770 C C . LEU B 1 95 ? 10.047 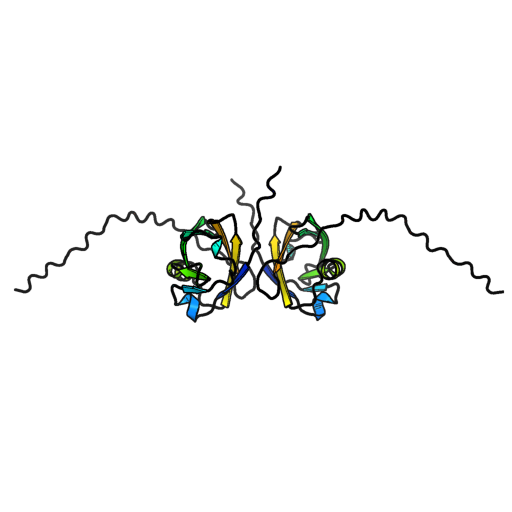1.755 -9.906 1 95.38 95 LEU B C 1
ATOM 1772 O O . LEU B 1 95 ? 10.859 2.494 -9.336 1 95.38 95 LEU B O 1
ATOM 1776 N N . ASP B 1 96 ? 9.062 2.219 -10.555 1 93.38 96 ASP B N 1
ATOM 1777 C CA . ASP B 1 96 ? 8.797 3.652 -10.633 1 93.38 96 ASP B CA 1
ATOM 1778 C C . ASP B 1 96 ? 7.945 4.121 -9.453 1 93.38 96 ASP B C 1
ATOM 1780 O O . ASP B 1 96 ? 7.516 5.277 -9.414 1 93.38 96 ASP B O 1
ATOM 1784 N N . LEU B 1 97 ? 7.605 3.207 -8.523 1 95.12 97 LEU B N 1
ATOM 1785 C CA . LEU B 1 97 ? 6.918 3.49 -7.27 1 95.12 97 LEU B CA 1
ATOM 1786 C C . LEU B 1 97 ? 5.434 3.748 -7.512 1 95.12 97 LEU B C 1
ATOM 1788 O O . LEU B 1 97 ? 4.777 4.418 -6.711 1 95.12 97 LEU B O 1
ATOM 1792 N N . THR B 1 98 ? 5.035 3.32 -8.68 1 94.5 98 THR B N 1
ATOM 1793 C CA . THR B 1 98 ? 3.607 3.352 -8.984 1 94.5 98 THR B CA 1
ATOM 1794 C C . THR B 1 98 ? 3.066 1.939 -9.18 1 94.5 98 THR B C 1
ATOM 1796 O O . THR B 1 98 ? 3.805 1.034 -9.578 1 94.5 98 THR B O 1
ATOM 1799 N N . GLU B 1 99 ? 1.797 1.824 -8.875 1 95.88 99 GLU B N 1
ATOM 1800 C CA . GLU B 1 99 ? 1.129 0.548 -9.109 1 95.88 99 GLU B CA 1
ATOM 1801 C C . GLU B 1 99 ? 1.185 0.161 -10.586 1 95.88 99 GLU B C 1
ATOM 1803 O O . GLU B 1 99 ? 0.975 1.003 -11.461 1 95.88 99 GLU B O 1
ATOM 1808 N N . ILE B 1 100 ? 1.503 -1.045 -10.844 1 96.19 100 ILE B N 1
ATOM 1809 C CA . ILE B 1 100 ? 1.688 -1.491 -12.219 1 96.19 100 ILE B CA 1
ATOM 1810 C C . ILE B 1 100 ? 0.341 -1.513 -12.945 1 96.19 100 ILE B C 1
ATOM 1812 O O . ILE B 1 100 ? -0.712 -1.54 -12.305 1 96.19 100 ILE B O 1
ATOM 1816 N N . GLU B 1 101 ? 0.499 -1.476 -14.266 1 93.81 101 GLU B N 1
ATOM 1817 C CA . GLU B 1 101 ? -0.657 -1.833 -15.086 1 93.81 101 GLU B CA 1
ATOM 1818 C C . GLU B 1 101 ? -0.836 -3.346 -15.156 1 93.81 101 GLU B C 1
ATOM 1820 O O . GLU B 1 101 ? 0.053 -4.059 -15.625 1 93.81 101 GLU B O 1
ATOM 1825 N N . TYR B 1 102 ? -1.955 -3.791 -14.703 1 94.81 102 TYR B N 1
ATOM 1826 C CA . TYR B 1 102 ? -2.191 -5.23 -14.695 1 94.81 102 TYR B CA 1
ATOM 1827 C C . TYR B 1 102 ? -2.605 -5.723 -16.078 1 94.81 102 TYR B C 1
ATOM 1829 O O . TYR B 1 102 ? -3.369 -5.055 -16.781 1 94.81 102 TYR B O 1
ATOM 1837 N N . PRO B 1 103 ? -2.037 -6.91 -16.422 1 92.38 103 PRO B N 1
ATOM 1838 C CA . PRO B 1 103 ? -2.465 -7.488 -17.703 1 92.38 103 PRO B CA 1
ATOM 1839 C C . PRO B 1 103 ? -3.914 -7.965 -17.672 1 92.38 103 PRO B C 1
ATOM 1841 O O . PRO B 1 103 ? -4.477 -8.188 -16.594 1 92.38 103 PRO B O 1
ATOM 1844 N N . ASN B 1 104 ? -4.488 -8.008 -18.828 1 89.06 104 ASN B N 1
ATOM 1845 C CA . ASN B 1 104 ? -5.832 -8.57 -18.906 1 89.06 104 ASN B CA 1
ATOM 1846 C C . ASN B 1 104 ? -5.859 -10.031 -18.469 1 89.06 104 ASN B C 1
ATOM 1848 O O . ASN B 1 104 ? -4.945 -10.797 -18.781 1 89.06 104 ASN B O 1
ATOM 1852 N N . VAL B 1 105 ? -6.629 -10.266 -17.438 1 75.69 105 VAL B N 1
ATOM 1853 C CA . VAL B 1 105 ? -6.754 -11.641 -16.969 1 75.69 105 VAL B CA 1
ATOM 1854 C C . VAL B 1 105 ? -7.457 -12.484 -18.031 1 75.69 105 VAL B C 1
ATOM 1856 O O . VAL B 1 105 ? -8.555 -12.148 -18.484 1 75.69 105 VAL B O 1
ATOM 1859 N N . VAL B 1 106 ? -6.754 -13.086 -18.844 1 59.06 106 VAL B N 1
ATOM 1860 C CA . VAL B 1 106 ? -7.41 -14.023 -19.75 1 59.06 106 VAL B CA 1
ATOM 1861 C C . VAL B 1 106 ? -7.957 -15.211 -18.969 1 59.06 106 VAL B C 1
ATOM 1863 O O . VAL B 1 106 ? -7.219 -15.859 -18.219 1 59.06 106 VAL B O 1
ATOM 1866 N N . HIS B 1 107 ? -9.008 -14.977 -18.297 1 50.44 107 HIS B N 1
ATOM 1867 C CA . HIS B 1 107 ? -9.578 -16.203 -17.734 1 50.44 107 HIS B CA 1
ATOM 1868 C C . HIS B 1 107 ? -9.375 -17.375 -18.688 1 50.44 107 HIS B C 1
ATOM 1870 O O . HIS B 1 107 ? -9.93 -17.391 -19.797 1 50.44 107 HIS B O 1
ATOM 1876 N N . TYR B 1 108 ? -8.172 -17.781 -18.891 1 44.44 108 TYR B N 1
ATOM 1877 C CA . TYR B 1 10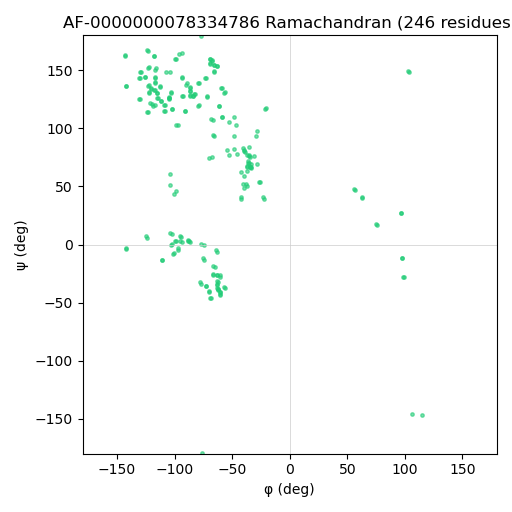8 ? -8.18 -19.078 -19.562 1 44.44 108 TYR B CA 1
ATOM 1878 C C . TYR B 1 108 ? -9.055 -20.078 -18.812 1 44.44 108 TYR B C 1
ATOM 1880 O O . TYR B 1 108 ? -8.828 -20.328 -17.625 1 44.44 108 TYR B O 1
ATOM 1888 N N . MET B 1 109 ? -10.367 -20 -18.922 1 39.12 109 MET B N 1
ATOM 1889 C CA . MET B 1 109 ? -11.016 -21.281 -18.625 1 39.12 109 MET B CA 1
ATOM 1890 C C . MET B 1 109 ? -10.18 -22.438 -19.141 1 39.12 109 MET B C 1
ATOM 1892 O O . MET B 1 109 ? -9.93 -22.562 -20.328 1 39.12 109 MET B O 1
ATOM 1896 N N . GLN B 1 110 ? -9.07 -22.688 -18.609 1 36.66 110 GLN B N 1
ATOM 1897 C CA . GLN B 1 110 ? -8.539 -24 -18.953 1 36.66 110 GLN B CA 1
ATOM 1898 C C . GLN B 1 110 ? -9.664 -25.031 -19.094 1 36.66 110 GLN B C 1
ATOM 1900 O O . GLN B 1 110 ? -10.344 -25.344 -18.109 1 36.66 110 GLN B O 1
ATOM 1905 N N . ASN B 1 111 ? -10.477 -24.953 -20.109 1 35.88 111 ASN B N 1
ATOM 1906 C CA . ASN B 1 111 ? -11.031 -26.234 -20.531 1 35.88 111 ASN B CA 1
ATOM 1907 C C . ASN B 1 111 ? -10 -27.344 -20.438 1 35.88 111 ASN B C 1
ATOM 1909 O O . ASN B 1 111 ? -9.125 -27.469 -21.312 1 35.88 111 ASN B O 1
ATOM 1913 N N . SER B 1 112 ? -9.383 -27.469 -19.312 1 36.44 112 SER B N 1
ATOM 1914 C CA . SER B 1 112 ? -8.617 -28.672 -19.047 1 36.44 112 SER B CA 1
ATOM 1915 C C . SER B 1 112 ? -9.344 -29.906 -19.562 1 36.44 112 SER B C 1
ATOM 1917 O O . SER B 1 112 ? -10.305 -30.375 -18.938 1 36.44 112 SER B O 1
ATOM 1919 N N . HIS B 1 113 ? -9.82 -29.922 -20.781 1 36.12 113 HIS B N 1
ATOM 1920 C CA . HIS B 1 113 ? -9.852 -31.312 -21.25 1 36.12 113 HIS B CA 1
ATOM 1921 C C . HIS B 1 113 ? -8.531 -32.031 -20.938 1 36.12 113 HIS B C 1
ATOM 1923 O O . HIS B 1 113 ? -7.457 -31.438 -21.109 1 36.12 113 HIS B O 1
ATOM 1929 N N . PRO B 1 114 ? -8.492 -32.844 -19.953 1 36.5 114 PRO B N 1
ATOM 1930 C CA . PRO B 1 114 ? -7.344 -33.75 -19.734 1 36.5 114 PRO B CA 1
ATOM 1931 C C . PRO B 1 114 ? -6.625 -34.125 -21.031 1 36.5 114 PRO B C 1
ATOM 1933 O O . PRO B 1 114 ? -7.25 -34.656 -21.953 1 36.5 114 PRO B O 1
ATOM 1936 N N . LYS B 1 115 ? -5.957 -33.25 -21.672 1 36.31 115 LYS B N 1
ATOM 1937 C CA . LYS B 1 115 ? -5.172 -33.812 -22.766 1 36.31 115 LYS B CA 1
ATOM 1938 C C . LYS B 1 115 ? -4.562 -35.156 -22.359 1 36.31 115 LYS B C 1
ATOM 1940 O O . LYS B 1 115 ? -3.812 -35.219 -21.391 1 36.31 115 LYS B O 1
ATOM 1945 N N . VAL B 1 116 ? -5.324 -36.25 -22.391 1 35.09 116 VAL B N 1
ATOM 1946 C CA . VAL B 1 116 ? -4.816 -37.594 -22.469 1 35.09 116 VAL B CA 1
ATOM 1947 C C . VAL B 1 116 ? -3.533 -37.625 -23.297 1 35.09 116 VAL B C 1
ATOM 1949 O O . VAL B 1 116 ? -3.549 -37.312 -24.5 1 35.09 116 VAL B O 1
ATOM 1952 N N . GLY B 1 117 ? -2.543 -37.031 -22.812 1 31.39 117 GLY B N 1
ATOM 1953 C CA . GLY B 1 117 ? -1.246 -37.312 -23.406 1 31.39 117 GLY B CA 1
ATOM 1954 C C . GLY B 1 117 ? -1.149 -38.688 -24.016 1 31.39 117 GLY B C 1
ATOM 1955 O O . GLY B 1 117 ? -1.565 -39.656 -23.406 1 31.39 117 GLY B O 1
ATOM 1956 N N . LYS B 1 118 ? -1.336 -38.812 -25.328 1 32.5 118 LYS B N 1
ATOM 1957 C CA . LYS B 1 118 ? -0.929 -39.906 -26.172 1 32.5 118 LYS B CA 1
ATOM 1958 C C . LYS B 1 118 ? 0.355 -40.562 -25.656 1 32.5 118 LYS B C 1
ATOM 1960 O O . LYS B 1 118 ? 1.403 -39.906 -25.609 1 32.5 118 LYS B O 1
ATOM 1965 N N . ILE B 1 119 ? 0.249 -41.375 -24.594 1 31.62 119 ILE B N 1
ATOM 1966 C CA . ILE B 1 119 ? 1.26 -42.375 -24.312 1 31.62 119 ILE B CA 1
ATOM 1967 C C . ILE B 1 119 ? 1.796 -42.969 -25.609 1 31.62 119 ILE B C 1
ATOM 1969 O O . ILE B 1 119 ? 1.05 -43.562 -26.391 1 31.62 119 ILE B O 1
ATOM 1973 N N . LEU B 1 120 ? 2.559 -42.062 -26.297 1 28.92 120 LEU B N 1
ATOM 1974 C CA . LEU B 1 120 ? 3.344 -42.656 -27.375 1 28.92 120 LEU B CA 1
ATOM 1975 C C . LEU B 1 120 ? 3.852 -44.031 -27 1 28.92 120 LEU B C 1
ATOM 1977 O O . LEU B 1 120 ? 4.652 -44.188 -26.078 1 28.92 120 LEU B O 1
ATOM 1981 N N . MET B 1 121 ? 2.916 -45.031 -26.953 1 25.95 121 MET B N 1
ATOM 1982 C CA . MET B 1 121 ? 3.271 -46.438 -27.062 1 25.95 121 MET B CA 1
ATOM 1983 C C . MET B 1 121 ? 4.324 -46.656 -28.156 1 25.95 121 MET B C 1
ATOM 1985 O O . MET B 1 121 ? 4.016 -46.594 -29.344 1 25.95 121 MET B O 1
ATOM 1989 N N . THR B 1 122 ? 5.324 -45.75 -28.234 1 26.94 122 THR B N 1
ATOM 1990 C CA . THR B 1 122 ? 6.402 -46.25 -29.078 1 26.94 122 THR B CA 1
ATOM 1991 C C . THR B 1 122 ? 6.777 -47.688 -28.672 1 26.94 122 THR B C 1
ATOM 1993 O O . THR B 1 122 ? 7.031 -47.969 -27.5 1 26.94 122 THR B O 1
ATOM 1996 N N . SER B 1 123 ? 6.152 -48.688 -29.359 1 27.27 123 SER B N 1
ATOM 1997 C CA . SER B 1 123 ? 6.508 -50.094 -29.594 1 27.27 123 SER B CA 1
ATOM 1998 C C . SER B 1 123 ? 8.008 -50.25 -29.844 1 27.27 123 SER B C 1
ATOM 2000 O O . SER B 1 123 ? 8.523 -49.781 -30.859 1 27.27 123 SER B O 1
ATOM 2002 N N . ARG B 1 124 ? 8.859 -49.875 -28.953 1 26.34 124 ARG B N 1
ATOM 2003 C CA . ARG B 1 124 ? 10.133 -50.562 -29.156 1 26.34 124 ARG B CA 1
ATOM 2004 C C . ARG B 1 124 ? 9.914 -52.062 -29.391 1 26.34 124 ARG B C 1
ATOM 2006 O O . ARG B 1 124 ? 9.508 -52.781 -28.484 1 26.34 124 ARG B O 1
ATOM 2013 N N . LEU B 1 125 ? 9.5 -52.344 -30.656 1 20.78 125 LEU B N 1
ATOM 2014 C CA . LEU B 1 125 ? 10.047 -53.5 -31.344 1 20.78 125 LEU B CA 1
ATOM 2015 C C . LEU B 1 125 ? 11.57 -53.438 -31.406 1 20.78 125 LEU B C 1
ATOM 2017 O O . LEU B 1 125 ? 12.141 -52.406 -31.734 1 20.78 125 LEU B O 1
#

Foldseek 3Di:
DPCPPPFDDKDKDFFALVNLVDQKDADPDLVLVQADQWAWEAEPLGDIDIWGADNVRNMIGDCNVVCVQAVPRGGKMWMWGDDGRHYTYIFIADNVRHTDDHDHPPPPPPPPPVPPPPPPPPPPD/DPCPPPFDDKDKDFFALVNLVDQKDADPDLVLVQADQWAWEAEPLGDIDIWGADNVRNMIGDCNVVCVQAVPRGGKMWMWGDPGRHYTYIFIADNVRHTDDHDHPPPPPPPPPVPPPPPPPPPPD

Sequence (250 aa):
MESYGLVLPKFVKFLTAAETNSDELLSILTYGNRFAPSLLFKFHNGYEIVVQFLAEEGTFYGLSTMYDDFELEGGEMLIFEVNGIFDFNVYIIGLDLTEIEYPNVVHYMQNSHPKVGKILMTSRLMESYGLVLPKFVKFLTAAETNSDELLSILTYGNRFAPSLLFKFHNGYEIVVQFLAEEGTFYGLSTMYDDFELEGGEMLIFEVNGIFDFNVYIIGLDLTEIEYPNVVHYMQNSHPKVGKILMTSRL

Secondary structure (DSSP, 8-state):
-------PPPEEEEPPHHHHTSSEEE---S-GGGS-SEEEEE-TTS-EEEEEEETTTTEEE--HHHHHHTT--SS-EEEEEEETTTEEEEEEE-TTSBBPPPPP---------------------/-------PPPEEEEPPHHHHTSSEEE---S-GGGS-SEEEEE-TTS-EEEEEEETTTTEEE--HHHHHHTT--SS-EEEEEE-SSSEEEEEEE-TTSBBPPPPP---------------------

pLDDT: mean 80.08, std 23.95, range [20.78, 98.25]

Solvent-accessible surface area (backbone atoms only — not comparable to full-atom values): 14302 Å² total; per-residue (Å²): 125,80,71,73,62,84,74,52,64,37,37,56,44,77,40,40,50,70,40,48,74,33,48,50,41,80,50,85,52,80,68,29,80,65,44,47,52,60,25,40,40,34,35,91,62,66,48,68,48,67,29,40,41,43,45,95,72,17,30,37,32,65,50,42,66,54,26,62,73,67,66,49,67,40,65,33,33,39,39,40,39,47,61,71,49,38,37,29,44,43,44,53,27,36,84,85,35,31,37,58,85,72,65,82,60,69,75,66,72,69,74,70,62,75,77,71,72,76,74,74,76,73,74,81,123,125,83,71,74,62,84,74,52,64,35,36,56,44,76,39,42,51,70,40,49,75,32,48,50,41,80,50,84,53,81,68,27,79,64,42,47,52,61,27,40,43,35,35,92,62,67,48,70,48,68,30,40,40,43,44,94,71,17,29,38,32,64,52,40,67,53,24,61,73,68,67,50,67,40,63,33,34,40,38,40,39,45,64,70,50,37,37,31,45,45,44,52,26,36,83,84,34,31,37,57,85,72,65,82,61,67,74,66,71,69,74,67,62,76,74,73,69,76,72,74,72,71,73,81,121

Organism: Daucus carota subsp. sativus (NCBI:txid79200)